Protein AF-F7NP20-F1 (afdb_monomer_lite)

Sequence (220 aa):
MPLKLKIVICLICLVIGEKIGGMHPGVCAAPASEEVLWISLDVSPEERKKIDGIIFDAYKQVKIGQKNIKAAHLENPNEYLKLLSYLQQMGETRQNINRDIRQLLSPQQRRILETQLEQIDQSKQQFAGILMMLDLSREQQAKIVAALLKNQKKVWTIISRRSLSWEKRRKQLGRIDKIKEISLHLSRQQQEKFSYMLGMVYLQKSNEGLFLGLTRPGVS

Organism: NCBI:txid1009370

Secondary structure (DSSP, 8-state):
--THHHHHHHHHHHHH---STT--TTTTTSSS-HHHHHTT----HHHHHHHHHHHHHHHHHHHHHHHS--GGGTTSHHHHHHHHHHHHHHHHHHHHHHHHHHHHS-HHHHHHHHHHHHHHHHHHHHHHHHHHHS---HHHHHHHHHHHHHHHHHHHHHHT-TTS-HHHHHHHHTT--HHHHHHTTS-HHHHHHHHHHHHHHHHHHHHTT---S---S---

Radius of gyration: 17.63 Å; chains: 1; bounding box: 48×43×46 Å

pLDDT: mean 75.75, std 20.05, range [29.17, 97.12]

Structure (mmCIF, N/CA/C/O backbone):
data_AF-F7NP20-F1
#
_entry.id   AF-F7NP20-F1
#
loop_
_atom_site.group_PDB
_atom_site.id
_atom_site.type_symbol
_atom_site.label_atom_id
_atom_site.label_alt_id
_atom_site.label_comp_id
_atom_site.label_asym_id
_atom_site.label_entity_id
_atom_site.label_seq_id
_atom_site.pdbx_PDB_ins_code
_atom_site.Cartn_x
_atom_site.Cartn_y
_atom_site.Cartn_z
_atom_site.occupancy
_atom_site.B_iso_or_equiv
_atom_site.auth_seq_id
_atom_site.auth_comp_id
_atom_site.auth_asym_id
_atom_site.auth_atom_id
_atom_site.pdbx_PDB_model_num
ATOM 1 N N . MET A 1 1 ? 28.848 4.520 -20.748 1.00 43.28 1 MET A N 1
ATOM 2 C CA . MET A 1 1 ? 27.484 4.126 -20.307 1.00 43.28 1 MET A CA 1
ATOM 3 C C . MET A 1 1 ? 26.630 5.376 -20.140 1.00 43.28 1 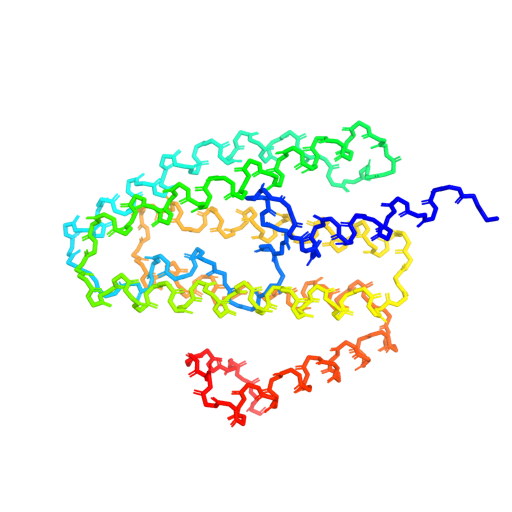MET A C 1
ATOM 5 O O . MET A 1 1 ? 27.032 6.236 -19.364 1.00 43.28 1 MET A O 1
ATOM 9 N N . PRO A 1 2 ? 25.507 5.544 -20.860 1.00 38.44 2 PRO A N 1
ATOM 10 C CA . PRO A 1 2 ? 24.808 6.822 -20.870 1.00 38.44 2 PRO A CA 1
ATOM 11 C C . PRO A 1 2 ? 23.951 7.000 -19.607 1.00 38.44 2 PRO A C 1
ATOM 13 O O . PRO A 1 2 ? 23.278 6.072 -19.156 1.00 38.44 2 PRO A O 1
ATOM 16 N N . LEU A 1 3 ? 23.957 8.229 -19.084 1.00 34.41 3 LEU A N 1
ATOM 17 C CA . LEU A 1 3 ? 23.267 8.768 -17.897 1.00 34.41 3 LEU A CA 1
ATOM 18 C C . LEU A 1 3 ? 21.839 8.230 -17.640 1.00 34.41 3 LEU A C 1
ATOM 20 O O . LEU A 1 3 ? 21.405 8.134 -16.495 1.00 34.41 3 LEU A O 1
ATOM 24 N N . LYS A 1 4 ? 21.125 7.815 -18.694 1.00 39.66 4 LYS A N 1
ATOM 25 C CA . LYS A 1 4 ? 19.766 7.248 -18.649 1.00 39.66 4 LYS A CA 1
ATOM 26 C C . LYS A 1 4 ? 19.658 5.920 -17.878 1.00 39.66 4 LYS A C 1
ATOM 28 O O . LYS A 1 4 ? 18.576 5.594 -17.407 1.00 39.66 4 LYS A O 1
ATOM 33 N N . LEU A 1 5 ? 20.746 5.150 -17.737 1.00 39.34 5 LEU A N 1
ATOM 34 C CA . LEU A 1 5 ? 20.748 3.900 -16.953 1.00 39.34 5 LEU A CA 1
ATOM 35 C C . LEU A 1 5 ? 20.698 4.162 -15.436 1.00 39.34 5 LEU A C 1
ATOM 37 O O . LEU A 1 5 ? 20.088 3.395 -14.699 1.00 39.34 5 LEU A O 1
ATOM 41 N N . LYS A 1 6 ? 21.283 5.277 -14.977 1.00 41.44 6 LYS A N 1
ATOM 42 C CA . LYS A 1 6 ? 21.327 5.631 -13.552 1.00 41.44 6 LYS A CA 1
ATOM 43 C C . LYS A 1 6 ? 19.978 6.131 -13.033 1.00 41.44 6 LYS A C 1
ATOM 45 O O . LYS A 1 6 ? 19.662 5.879 -11.882 1.00 41.44 6 LYS A O 1
ATOM 50 N N . ILE A 1 7 ? 19.159 6.766 -13.874 1.00 46.81 7 ILE A N 1
ATOM 51 C CA . ILE A 1 7 ? 17.884 7.381 -13.462 1.00 46.81 7 ILE A CA 1
ATOM 52 C C . ILE A 1 7 ? 16.833 6.331 -13.074 1.00 46.81 7 ILE A C 1
ATOM 54 O O . ILE A 1 7 ? 16.084 6.558 -12.132 1.00 46.81 7 ILE A O 1
ATOM 58 N N . VAL A 1 8 ? 16.795 5.166 -13.734 1.00 48.53 8 VAL A N 1
ATOM 59 C CA . VAL A 1 8 ? 15.772 4.145 -13.427 1.00 48.53 8 VAL A CA 1
ATOM 60 C C . VAL A 1 8 ? 16.170 3.222 -12.266 1.00 48.53 8 VAL A C 1
ATOM 62 O O . VAL A 1 8 ? 15.332 2.807 -11.470 1.00 48.53 8 VAL A O 1
ATOM 65 N N . ILE A 1 9 ? 17.471 2.999 -12.080 1.00 47.75 9 ILE A N 1
ATOM 66 C CA . ILE A 1 9 ? 17.999 2.430 -10.832 1.00 47.75 9 ILE A CA 1
ATOM 67 C C . ILE A 1 9 ? 17.734 3.409 -9.677 1.00 47.75 9 ILE A C 1
ATOM 69 O O . ILE A 1 9 ? 17.265 2.989 -8.629 1.00 47.75 9 ILE A O 1
ATOM 73 N N . CYS A 1 10 ? 17.888 4.720 -9.905 1.00 47.00 10 CYS A N 1
ATOM 74 C CA . CYS A 1 10 ? 17.511 5.767 -8.954 1.00 47.00 10 CYS A CA 1
ATOM 75 C C . CYS A 1 10 ? 15.990 5.834 -8.709 1.00 47.00 10 CYS A C 1
ATOM 77 O O . CYS A 1 10 ? 15.590 6.139 -7.599 1.00 47.00 10 CYS A O 1
ATOM 79 N N . LEU A 1 11 ? 15.138 5.476 -9.683 1.00 51.62 11 LEU A N 1
ATOM 80 C CA . LEU A 1 11 ? 13.682 5.313 -9.515 1.00 51.62 11 LEU A CA 1
ATOM 81 C C . LEU A 1 11 ? 13.348 4.209 -8.521 1.00 51.62 11 LEU A C 1
ATOM 83 O O . LEU A 1 11 ? 12.451 4.382 -7.711 1.00 51.62 11 LEU A O 1
ATOM 87 N N . ILE A 1 12 ? 14.056 3.084 -8.566 1.00 50.50 12 ILE A N 1
ATOM 88 C CA . ILE A 1 12 ? 13.891 2.043 -7.557 1.00 50.50 12 ILE A CA 1
ATOM 89 C C . ILE A 1 12 ? 14.523 2.548 -6.252 1.00 50.50 12 ILE A C 1
ATOM 91 O O . ILE A 1 12 ? 13.814 2.649 -5.269 1.00 50.50 12 ILE A O 1
ATOM 95 N N . CYS A 1 13 ? 15.764 3.039 -6.225 1.00 44.88 13 CYS A N 1
ATOM 96 C CA . CYS A 1 13 ? 16.369 3.574 -4.996 1.00 44.88 13 CYS A CA 1
ATOM 97 C C . CYS A 1 13 ? 15.550 4.690 -4.309 1.00 44.88 13 CYS A C 1
ATOM 99 O O . CYS A 1 13 ? 15.464 4.687 -3.096 1.00 44.88 13 CYS A O 1
ATOM 101 N N . LEU A 1 14 ? 14.885 5.595 -5.031 1.00 43.59 14 LEU A N 1
ATOM 102 C CA . LEU A 1 14 ? 14.067 6.678 -4.462 1.00 43.59 14 LEU A CA 1
ATOM 103 C C . LEU A 1 14 ? 12.622 6.274 -4.180 1.00 43.59 14 LEU A C 1
ATOM 105 O O . LEU A 1 14 ? 11.959 6.976 -3.432 1.00 43.59 14 LEU A O 1
ATOM 109 N N . VAL A 1 15 ? 12.115 5.187 -4.778 1.00 49.50 15 VAL A N 1
ATOM 110 C CA . VAL A 1 15 ? 10.783 4.612 -4.493 1.00 49.50 15 VAL A CA 1
ATOM 111 C C . VAL A 1 15 ? 10.864 3.501 -3.446 1.00 49.50 15 VAL A C 1
ATOM 113 O O . VAL A 1 15 ? 9.822 3.042 -2.986 1.00 49.50 15 VAL A O 1
ATOM 116 N N . ILE A 1 16 ? 12.068 3.116 -3.008 1.00 48.31 16 ILE A N 1
ATOM 117 C CA . ILE A 1 16 ? 12.292 1.916 -2.198 1.00 48.31 16 ILE A CA 1
ATOM 118 C C . ILE A 1 16 ? 13.401 2.081 -1.116 1.00 48.31 16 ILE A C 1
ATOM 120 O O . ILE A 1 16 ? 13.406 1.334 -0.141 1.00 48.31 16 ILE A O 1
ATOM 124 N N . GLY A 1 17 ? 14.323 3.043 -1.237 1.00 35.34 17 GLY A N 1
ATOM 125 C CA . GLY A 1 17 ? 15.538 3.167 -0.416 1.00 35.34 17 GLY A CA 1
ATOM 126 C C . GLY A 1 17 ? 15.706 4.523 0.286 1.00 35.34 17 GLY A C 1
ATOM 127 O O . GLY A 1 17 ? 16.159 5.493 -0.303 1.00 35.34 17 GLY A O 1
ATOM 128 N N . GLU A 1 18 ? 15.374 4.512 1.575 1.00 40.19 18 GLU A N 1
ATOM 129 C CA . GLU A 1 18 ? 15.947 5.280 2.691 1.00 40.19 18 GLU A CA 1
ATOM 130 C C . GLU A 1 18 ? 16.016 6.823 2.725 1.00 40.19 18 GLU A C 1
ATOM 132 O O . GLU A 1 18 ? 16.631 7.513 1.919 1.00 40.19 18 GLU A O 1
ATOM 137 N N . LYS A 1 19 ? 15.499 7.308 3.865 1.00 38.97 19 LYS A N 1
ATOM 138 C CA . LYS A 1 19 ? 16.105 8.296 4.769 1.00 38.97 19 LYS A CA 1
ATOM 139 C C . LYS A 1 19 ? 16.724 9.534 4.124 1.00 38.97 19 LYS A C 1
ATOM 141 O O . LYS A 1 19 ? 17.935 9.664 4.074 1.00 38.97 19 LYS A O 1
ATOM 146 N N . ILE A 1 20 ? 15.869 10.510 3.836 1.00 30.78 20 ILE A N 1
ATOM 147 C CA . ILE A 1 20 ? 15.983 11.902 4.301 1.00 30.78 20 ILE A CA 1
ATOM 148 C C . ILE A 1 20 ? 14.557 12.474 4.263 1.00 30.78 20 ILE A C 1
ATOM 150 O O . ILE A 1 20 ? 13.890 12.431 3.236 1.00 30.78 20 ILE A O 1
ATOM 154 N N . GLY A 1 21 ? 14.066 12.969 5.401 1.00 29.36 21 GLY A N 1
ATOM 155 C CA . GLY A 1 21 ? 12.894 13.850 5.465 1.00 29.36 21 GLY A CA 1
ATOM 156 C C . GLY A 1 21 ? 11.559 13.280 4.967 1.00 29.36 21 GLY A C 1
ATOM 157 O O . GLY A 1 21 ? 11.017 13.764 3.983 1.00 29.36 21 GLY A O 1
ATOM 158 N N . GLY A 1 22 ? 10.984 12.301 5.672 1.00 29.38 22 GLY A N 1
ATOM 159 C CA . GLY A 1 22 ? 9.532 12.052 5.646 1.00 29.38 22 GLY A CA 1
ATOM 160 C C . GLY A 1 22 ? 8.908 11.526 4.342 1.00 29.38 22 GLY A C 1
ATOM 161 O O . GLY A 1 22 ? 7.724 11.196 4.341 1.00 29.38 22 GLY A O 1
ATOM 162 N N . MET A 1 23 ? 9.665 11.364 3.259 1.00 31.47 23 MET A N 1
ATOM 163 C CA . MET A 1 23 ? 9.182 10.711 2.043 1.00 31.47 23 MET A CA 1
ATOM 164 C C . MET A 1 23 ? 9.370 9.206 2.198 1.00 31.47 23 MET A C 1
ATOM 166 O O . MET A 1 23 ? 10.492 8.735 2.082 1.00 31.47 23 MET A O 1
ATOM 170 N N . HIS A 1 24 ? 8.308 8.451 2.508 1.00 33.78 24 HIS A N 1
ATOM 171 C CA . HIS A 1 24 ? 8.381 6.986 2.618 1.00 33.78 24 HIS A CA 1
ATOM 172 C C . HIS A 1 24 ? 8.250 6.325 1.247 1.00 33.78 24 HIS A C 1
ATOM 174 O O . HIS A 1 24 ? 7.138 6.247 0.703 1.00 33.78 24 HIS A O 1
ATOM 180 N N . PRO A 1 25 ? 9.339 5.767 0.705 1.00 32.16 25 PRO A N 1
ATOM 181 C CA . PRO A 1 25 ? 9.319 5.131 -0.580 1.00 32.16 25 PRO A CA 1
ATOM 182 C C . PRO A 1 25 ? 9.312 3.622 -0.335 1.00 32.16 25 PRO A C 1
ATOM 184 O O . PRO A 1 25 ? 10.284 3.016 0.098 1.00 32.16 25 PRO A O 1
ATOM 187 N N . GLY A 1 26 ? 8.148 3.018 -0.552 1.00 34.78 26 GLY A N 1
ATOM 188 C CA . GLY A 1 26 ? 7.984 1.570 -0.423 1.00 34.78 26 GLY A CA 1
ATOM 189 C C . GLY A 1 26 ? 6.533 1.104 -0.342 1.00 34.78 26 GLY A C 1
ATOM 190 O O . GLY A 1 26 ? 6.246 -0.083 -0.207 1.00 34.78 26 GLY A O 1
ATOM 191 N N . VAL A 1 27 ? 5.568 2.022 -0.431 1.00 40.06 27 VAL A N 1
ATOM 192 C CA . VAL A 1 27 ? 4.206 1.736 0.034 1.00 40.06 27 VAL A CA 1
ATOM 193 C C . VAL A 1 27 ? 3.384 0.797 -0.855 1.00 40.06 27 VAL A C 1
ATOM 195 O O . VAL A 1 27 ? 2.319 0.323 -0.463 1.00 40.06 27 VAL A O 1
ATOM 198 N N . CYS A 1 28 ? 3.873 0.448 -2.038 1.00 36.41 28 CYS A N 1
ATOM 199 C CA . CYS A 1 28 ? 3.061 -0.295 -2.996 1.00 36.41 28 CYS A CA 1
ATOM 200 C C . CYS A 1 28 ? 3.339 -1.801 -3.025 1.00 36.41 28 CYS A C 1
ATOM 202 O O . CYS A 1 28 ? 2.552 -2.520 -3.636 1.00 36.41 28 CYS A O 1
ATOM 204 N N . ALA A 1 29 ? 4.402 -2.282 -2.373 1.00 32.22 29 ALA A N 1
ATOM 205 C CA . ALA A 1 29 ? 4.967 -3.588 -2.710 1.00 32.22 29 ALA A CA 1
ATOM 206 C C . ALA A 1 29 ? 5.126 -4.570 -1.529 1.00 32.22 29 ALA A C 1
ATOM 208 O O . ALA A 1 29 ? 5.185 -5.777 -1.746 1.00 32.22 29 ALA A O 1
ATOM 209 N N . ALA A 1 30 ? 5.069 -4.089 -0.282 1.00 46.12 30 ALA A N 1
ATOM 210 C CA . ALA A 1 30 ? 5.015 -4.965 0.887 1.00 46.12 30 ALA A CA 1
ATOM 211 C C . ALA A 1 30 ? 3.669 -5.734 0.977 1.00 46.12 30 ALA A C 1
ATOM 213 O O . ALA A 1 30 ? 2.608 -5.163 0.662 1.00 46.12 30 ALA A O 1
ATOM 214 N N . PRO A 1 31 ? 3.690 -7.012 1.418 1.00 46.91 31 PRO A N 1
ATOM 215 C CA . PRO A 1 31 ? 2.493 -7.849 1.564 1.00 46.91 31 PRO A CA 1
ATOM 216 C C . PRO A 1 31 ? 1.488 -7.266 2.571 1.00 46.91 31 PRO A C 1
ATOM 218 O O . PRO A 1 31 ? 0.284 -7.354 2.347 1.00 46.91 31 PRO A O 1
ATOM 221 N N . ALA A 1 32 ? 1.966 -6.568 3.606 1.00 60.12 32 ALA A N 1
ATOM 222 C CA . ALA A 1 32 ? 1.150 -5.724 4.478 1.00 60.12 32 ALA A CA 1
ATOM 223 C C . ALA A 1 32 ? 1.311 -4.243 4.091 1.00 60.12 32 ALA A C 1
ATOM 225 O O . ALA A 1 32 ? 2.423 -3.781 3.837 1.00 60.12 32 ALA A O 1
ATOM 226 N N . SER A 1 33 ? 0.211 -3.488 4.028 1.00 75.50 33 SER A N 1
ATOM 227 C CA . SER A 1 33 ? 0.252 -2.030 3.853 1.00 75.50 33 SER A CA 1
ATOM 228 C C . SER A 1 33 ? -0.412 -1.317 5.019 1.00 75.50 33 SER A C 1
ATOM 230 O O . SER A 1 33 ? -1.265 -1.890 5.694 1.00 75.50 33 SER A O 1
ATOM 232 N N . GLU A 1 34 ? -0.019 -0.067 5.255 1.00 87.00 34 GLU A N 1
ATOM 233 C CA . GLU A 1 34 ? -0.551 0.759 6.349 1.00 87.00 34 GLU A CA 1
ATOM 234 C C . GLU A 1 34 ? -2.076 0.863 6.273 1.00 87.00 34 GLU A C 1
ATOM 236 O O . GLU A 1 34 ? -2.768 0.772 7.282 1.00 87.00 34 GLU A O 1
ATOM 241 N N . GLU A 1 35 ? -2.609 0.934 5.052 1.00 87.12 35 GLU A N 1
ATOM 242 C CA . GLU A 1 35 ? -4.041 0.990 4.793 1.00 87.12 35 GLU A CA 1
ATOM 243 C C . GLU A 1 35 ? -4.804 -0.232 5.341 1.00 87.12 35 GLU A C 1
ATOM 245 O O . GLU A 1 35 ? -5.971 -0.109 5.711 1.00 87.12 35 GLU A O 1
ATOM 250 N N . VAL A 1 36 ? -4.161 -1.407 5.414 1.00 85.50 36 VAL A N 1
ATOM 251 C CA . VAL A 1 36 ? -4.734 -2.613 6.036 1.00 85.50 36 VAL A CA 1
ATOM 252 C C . VAL A 1 36 ? -4.746 -2.480 7.558 1.00 85.50 36 VAL A C 1
ATOM 254 O O . VAL A 1 36 ? -5.721 -2.902 8.182 1.00 85.50 36 VAL A O 1
ATOM 257 N N . LEU A 1 37 ? -3.706 -1.885 8.156 1.00 88.38 37 LEU A N 1
ATOM 258 C CA . LEU A 1 37 ? -3.626 -1.696 9.608 1.00 88.38 37 LEU A CA 1
ATOM 259 C C . LEU A 1 37 ? -4.747 -0.793 10.104 1.00 88.38 37 LEU A C 1
ATOM 261 O O . LEU A 1 37 ? -5.436 -1.161 11.049 1.00 88.38 37 LEU A O 1
ATOM 265 N N . TRP A 1 38 ? -4.992 0.334 9.430 1.00 92.25 38 TRP A N 1
ATOM 266 C CA . TRP A 1 38 ? -6.015 1.300 9.847 1.00 92.25 38 TRP A CA 1
ATOM 267 C C . TRP A 1 38 ? -7.398 0.666 10.009 1.00 92.25 38 TRP A C 1
ATOM 269 O O . TRP A 1 38 ? -8.099 0.958 10.971 1.00 92.25 38 TRP A O 1
ATOM 279 N N . ILE A 1 39 ? -7.768 -0.237 9.096 1.00 89.50 39 ILE A N 1
ATOM 280 C CA . ILE A 1 39 ? -9.062 -0.938 9.115 1.00 89.50 39 ILE A CA 1
ATOM 281 C C . ILE A 1 39 ? -9.023 -2.280 9.869 1.00 89.50 39 ILE A C 1
ATOM 283 O O . ILE A 1 39 ? -9.978 -3.059 9.801 1.00 89.50 39 ILE A O 1
ATOM 287 N N . SER A 1 40 ? -7.907 -2.582 10.531 1.00 88.12 40 SER A N 1
ATOM 288 C CA . SER A 1 40 ? -7.718 -3.763 11.384 1.00 88.12 40 SER A CA 1
ATOM 289 C C . SER A 1 40 ? -7.577 -3.403 12.862 1.00 88.12 40 SER A C 1
ATOM 291 O O . SER A 1 40 ? -7.477 -4.308 13.685 1.00 88.12 40 SER A O 1
ATOM 293 N N . LEU A 1 41 ? -7.590 -2.109 13.194 1.00 89.38 41 LEU A N 1
ATOM 294 C CA . LEU A 1 41 ? -7.566 -1.623 14.567 1.00 89.38 41 LEU A CA 1
ATOM 295 C C . LEU A 1 41 ? -8.799 -2.110 15.334 1.00 89.38 41 LEU A C 1
ATOM 297 O O . LEU A 1 41 ? -9.933 -2.005 14.859 1.00 89.38 41 LEU A O 1
ATOM 301 N N . ASP A 1 42 ? -8.575 -2.615 16.540 1.00 90.38 42 ASP A N 1
ATOM 302 C CA . ASP A 1 42 ? -9.659 -2.974 17.442 1.00 90.38 42 ASP A CA 1
ATOM 303 C C . ASP A 1 42 ? -10.109 -1.738 18.222 1.00 90.38 42 ASP A C 1
ATOM 305 O O . ASP A 1 42 ? -9.512 -1.383 19.232 1.00 90.38 42 ASP A O 1
ATOM 309 N N . VAL A 1 43 ? -11.096 -1.024 17.679 1.00 92.94 43 VAL A N 1
ATOM 310 C CA . VAL A 1 43 ? -11.606 0.260 18.195 1.00 92.94 43 VAL A CA 1
ATOM 311 C C . VAL A 1 43 ? -13.132 0.275 18.238 1.00 92.94 43 VAL A C 1
ATOM 313 O O . VAL A 1 43 ? -13.786 -0.506 17.531 1.00 92.94 43 VAL A O 1
ATOM 316 N N . SER A 1 44 ? -13.698 1.179 19.040 1.00 94.50 44 SER A N 1
ATOM 317 C CA . SER A 1 44 ? -15.147 1.357 19.202 1.00 94.50 44 SER A CA 1
ATOM 318 C C . SER A 1 44 ? -15.836 1.792 17.896 1.00 94.50 44 SER A C 1
ATOM 320 O O . SER A 1 44 ? -15.195 2.383 17.020 1.00 94.50 44 SER A O 1
ATOM 322 N N . PRO A 1 45 ? -17.148 1.543 17.719 1.00 94.00 45 PRO A N 1
ATOM 323 C CA . PRO A 1 45 ? -17.889 1.983 16.531 1.00 94.00 45 PRO A CA 1
ATOM 324 C C . PRO A 1 45 ? -17.773 3.489 16.233 1.00 94.00 45 PRO A C 1
ATOM 326 O O . PRO A 1 45 ? -17.729 3.899 15.069 1.00 94.00 45 PRO A O 1
ATOM 329 N N . GLU A 1 46 ? -17.699 4.315 17.270 1.00 95.00 46 GLU A N 1
ATOM 330 C CA . GLU A 1 46 ? -17.574 5.769 17.213 1.00 95.00 46 GLU A CA 1
ATOM 331 C C . GLU A 1 46 ? -16.199 6.177 16.675 1.00 95.00 46 GLU A C 1
ATOM 333 O O . GLU A 1 46 ? -16.105 7.002 15.761 1.00 95.00 46 GLU A O 1
ATOM 338 N N . GLU A 1 47 ? -15.131 5.560 17.181 1.00 95.12 47 GLU A N 1
ATOM 339 C CA . GLU A 1 47 ? -13.768 5.744 16.672 1.00 95.12 47 GLU A CA 1
ATOM 340 C C . GLU A 1 47 ? -13.653 5.255 15.227 1.00 95.12 47 GLU A C 1
ATOM 342 O O . GLU A 1 47 ? -13.097 5.965 14.389 1.00 95.12 47 GLU A O 1
ATOM 347 N N . ARG A 1 48 ? -14.263 4.109 14.883 1.00 95.06 48 ARG A N 1
ATOM 348 C CA . ARG A 1 48 ? -14.299 3.607 13.494 1.00 95.06 48 ARG A CA 1
ATOM 349 C C . ARG A 1 48 ? -14.909 4.627 12.541 1.00 95.06 48 ARG A C 1
ATOM 351 O O . ARG A 1 48 ? -14.365 4.843 11.461 1.00 95.06 48 ARG A O 1
ATOM 358 N N . LYS A 1 49 ? -16.012 5.285 12.926 1.00 95.69 49 LYS A N 1
ATOM 359 C CA . LYS A 1 49 ? -16.640 6.341 12.109 1.00 95.69 49 LYS A CA 1
ATOM 360 C C . LYS A 1 49 ? -15.704 7.533 11.894 1.00 95.69 49 LYS A C 1
ATOM 362 O O . LYS A 1 49 ? -15.663 8.061 10.783 1.00 95.69 49 LYS A O 1
ATOM 367 N N . LYS A 1 50 ? -14.956 7.944 12.925 1.00 97.00 50 LYS A N 1
ATOM 368 C CA . LYS A 1 50 ? -13.963 9.029 12.824 1.00 97.00 50 LYS A CA 1
ATOM 369 C C . LYS A 1 50 ? -12.802 8.640 11.905 1.00 97.00 50 LYS A C 1
ATOM 371 O O . LYS A 1 50 ? -12.466 9.405 11.006 1.00 97.00 50 LYS A O 1
ATOM 376 N N . ILE A 1 51 ? -12.262 7.431 12.065 1.00 96.88 51 ILE A N 1
ATOM 377 C CA . ILE A 1 51 ? -11.199 6.881 11.208 1.00 96.88 51 ILE A CA 1
ATOM 378 C C . ILE A 1 51 ? -11.667 6.794 9.747 1.00 96.88 51 ILE A C 1
ATOM 380 O O . ILE A 1 51 ? -10.952 7.221 8.843 1.00 96.88 51 ILE A O 1
ATOM 384 N N . ASP A 1 52 ? -12.892 6.321 9.499 1.00 97.00 52 ASP A N 1
ATOM 385 C CA . ASP A 1 52 ? -13.488 6.298 8.158 1.00 97.00 52 ASP A CA 1
ATOM 386 C C . ASP A 1 52 ? -13.598 7.703 7.542 1.00 97.00 52 ASP A C 1
ATOM 388 O O . ASP A 1 52 ? -13.414 7.854 6.333 1.00 97.00 52 ASP A O 1
ATOM 392 N N . GLY A 1 53 ? -13.892 8.723 8.355 1.00 96.94 53 GLY A N 1
ATOM 393 C CA . GLY A 1 53 ? -13.887 10.128 7.940 1.00 96.94 53 GLY A CA 1
ATOM 394 C C . GLY A 1 53 ? -12.499 10.592 7.500 1.00 96.94 53 GLY A C 1
ATOM 395 O O . GLY A 1 53 ? -12.345 11.044 6.367 1.00 96.94 53 GLY A O 1
ATOM 396 N N . ILE A 1 54 ? -11.488 10.372 8.348 1.00 97.12 54 ILE A N 1
ATOM 397 C CA . ILE A 1 54 ? -10.078 10.698 8.070 1.00 97.12 54 ILE A CA 1
ATOM 398 C C . ILE A 1 54 ? -9.623 10.061 6.746 1.00 97.12 54 ILE A C 1
ATOM 400 O O . ILE A 1 54 ? -9.107 10.745 5.859 1.00 97.12 54 ILE A O 1
ATOM 404 N N . ILE A 1 55 ? -9.866 8.756 6.570 1.00 96.12 55 ILE A N 1
ATOM 405 C CA . ILE A 1 55 ? -9.487 8.021 5.353 1.00 96.12 55 ILE A CA 1
ATOM 406 C C . ILE A 1 55 ? -10.219 8.571 4.124 1.00 96.12 55 ILE A C 1
ATOM 408 O O . ILE A 1 55 ? -9.623 8.704 3.052 1.00 96.12 55 ILE A O 1
ATOM 412 N N . PHE A 1 56 ? -11.515 8.869 4.246 1.00 96.12 56 PHE A N 1
ATOM 413 C CA . PHE A 1 56 ? -12.319 9.363 3.131 1.00 96.12 56 PHE A CA 1
ATOM 414 C C . PHE A 1 56 ? -11.877 10.754 2.667 1.00 96.12 56 PHE A C 1
ATOM 416 O O . PHE A 1 56 ? -11.774 10.989 1.461 1.00 96.12 56 PHE A O 1
ATOM 423 N N . ASP A 1 57 ? -11.583 11.659 3.598 1.00 95.62 57 ASP A N 1
ATOM 424 C CA . ASP A 1 57 ? -11.128 13.007 3.264 1.00 95.62 57 ASP A CA 1
ATOM 425 C C . ASP A 1 57 ? -9.728 12.993 2.651 1.00 95.62 57 ASP A C 1
ATOM 427 O O . ASP A 1 57 ? -9.513 13.609 1.603 1.00 95.62 57 ASP A O 1
ATOM 431 N N . ALA A 1 58 ? -8.816 12.185 3.195 1.00 94.56 58 ALA A N 1
ATOM 432 C CA . ALA A 1 58 ? -7.516 11.958 2.577 1.00 94.56 58 ALA A CA 1
ATOM 433 C C . ALA A 1 58 ? -7.646 11.353 1.168 1.00 94.56 58 ALA A C 1
ATOM 435 O O . ALA A 1 58 ? -6.985 11.798 0.227 1.00 94.56 58 ALA A O 1
ATOM 436 N N . TYR A 1 59 ? -8.559 10.394 0.970 1.00 94.50 59 TYR A N 1
ATOM 437 C CA . TYR A 1 59 ? -8.789 9.788 -0.341 1.00 94.50 59 TYR A CA 1
ATOM 438 C C . TYR A 1 59 ? -9.208 10.809 -1.407 1.00 94.50 59 TYR A C 1
ATOM 440 O O . TYR A 1 59 ? -8.819 10.657 -2.567 1.00 94.50 59 TYR A O 1
ATOM 448 N N . LYS A 1 60 ? -9.954 11.866 -1.054 1.00 92.25 60 LYS A N 1
ATOM 449 C CA . LYS A 1 60 ? -10.303 12.931 -2.014 1.00 92.25 60 LYS A CA 1
ATOM 450 C C . LYS A 1 60 ? -9.047 13.573 -2.607 1.00 92.25 60 LYS A C 1
ATOM 452 O O . LYS A 1 60 ? -8.982 13.746 -3.823 1.00 92.25 60 LYS A O 1
ATOM 457 N N . GLN A 1 61 ? -8.044 13.854 -1.774 1.00 89.12 61 GLN A N 1
ATOM 458 C CA . GLN A 1 61 ? -6.766 14.430 -2.204 1.00 89.12 61 GLN A CA 1
ATOM 459 C C . GLN A 1 61 ? -5.954 13.424 -3.029 1.00 89.12 61 GLN A C 1
ATOM 461 O O . GLN A 1 61 ? -5.523 13.725 -4.144 1.00 89.12 61 GLN A O 1
ATOM 466 N N . VAL A 1 62 ? -5.847 12.184 -2.541 1.00 88.00 62 VAL A N 1
ATOM 467 C CA . VAL A 1 62 ? -5.157 11.086 -3.240 1.00 88.00 62 VAL A CA 1
ATOM 468 C C . VAL A 1 62 ? -5.735 10.858 -4.637 1.00 88.00 62 VAL A C 1
ATOM 470 O O . VAL A 1 62 ? -4.994 10.686 -5.605 1.00 88.00 62 VAL A O 1
ATOM 473 N N . LYS A 1 63 ? -7.064 10.882 -4.770 1.00 90.25 63 LYS A N 1
ATOM 474 C CA . LYS A 1 63 ? -7.771 10.667 -6.038 1.00 90.25 63 LYS A CA 1
ATOM 475 C C . LYS A 1 63 ? -7.449 11.744 -7.074 1.00 90.25 63 LYS A C 1
ATOM 477 O O . LYS A 1 63 ? -7.422 11.429 -8.263 1.00 90.25 63 LYS A O 1
ATOM 482 N N . ILE A 1 64 ? -7.220 12.989 -6.651 1.00 87.62 64 ILE A N 1
ATOM 483 C CA . ILE A 1 64 ? -6.795 14.076 -7.544 1.00 87.62 64 ILE A CA 1
ATOM 484 C C . ILE A 1 64 ? -5.384 13.784 -8.059 1.00 87.62 64 ILE A C 1
ATOM 486 O O . ILE A 1 64 ? -5.189 13.733 -9.272 1.00 87.62 64 ILE A O 1
ATOM 490 N N . GLY A 1 65 ? -4.441 13.477 -7.161 1.00 82.88 65 GLY A N 1
ATOM 491 C CA . GLY A 1 65 ? -3.072 13.108 -7.537 1.00 82.88 65 GLY A CA 1
ATOM 492 C C . GLY A 1 65 ? -3.022 11.920 -8.506 1.00 82.88 65 GLY A C 1
ATOM 493 O O . GLY A 1 65 ? -2.351 11.976 -9.532 1.00 82.88 65 GLY A O 1
ATOM 494 N N . GLN A 1 66 ? -3.836 10.886 -8.267 1.00 82.94 66 GLN A N 1
ATOM 495 C CA . GLN A 1 66 ? -3.909 9.692 -9.121 1.00 82.94 66 GLN A CA 1
ATOM 496 C C . GLN A 1 66 ? -4.351 9.959 -10.562 1.00 82.94 66 GLN A C 1
ATOM 498 O O . GLN A 1 66 ? -4.008 9.179 -11.449 1.00 82.94 66 GLN A O 1
ATOM 503 N N . LYS A 1 67 ? -5.142 11.007 -10.819 1.00 82.31 67 LYS A N 1
ATOM 504 C CA . LYS A 1 67 ? -5.556 11.360 -12.188 1.00 82.31 67 LYS A CA 1
ATOM 505 C C . LYS A 1 67 ? -4.408 11.952 -13.004 1.00 82.31 67 LYS A C 1
ATOM 507 O O . LYS A 1 67 ? -4.435 11.865 -14.228 1.00 82.31 67 LYS A O 1
ATOM 512 N N . ASN A 1 68 ? -3.415 12.525 -12.329 1.00 76.75 68 ASN A N 1
ATOM 513 C CA . ASN A 1 68 ? -2.339 13.285 -12.954 1.00 76.75 68 ASN A CA 1
ATOM 514 C C . ASN A 1 68 ? -1.109 12.430 -13.291 1.00 76.75 68 ASN A C 1
ATOM 516 O O . ASN A 1 68 ? -0.193 12.929 -13.939 1.00 76.75 68 ASN A O 1
ATOM 520 N N . ILE A 1 69 ? -1.088 11.155 -12.884 1.00 77.44 69 ILE A N 1
ATOM 521 C CA . ILE A 1 69 ? 0.040 10.246 -13.108 1.00 77.44 69 ILE A CA 1
ATOM 522 C C . ILE A 1 69 ? -0.207 9.351 -14.318 1.00 77.44 69 ILE A C 1
ATOM 524 O O . ILE A 1 69 ? -1.125 8.526 -14.325 1.00 77.44 69 ILE A O 1
ATOM 528 N N . LYS A 1 70 ? 0.668 9.460 -15.324 1.00 71.69 70 LYS A N 1
ATOM 529 C CA . LYS A 1 70 ? 0.692 8.574 -16.493 1.00 71.69 70 LYS A CA 1
ATOM 530 C C . LYS A 1 70 ? 1.892 7.630 -16.411 1.00 71.69 70 LYS A C 1
ATOM 532 O O . LYS A 1 70 ? 2.984 7.935 -16.877 1.00 71.69 70 LYS A O 1
ATOM 537 N N . ALA A 1 71 ? 1.670 6.437 -15.861 1.00 62.59 71 ALA A N 1
ATOM 538 C CA . ALA A 1 71 ? 2.721 5.430 -15.668 1.00 62.59 71 ALA A CA 1
ATOM 539 C C . ALA A 1 71 ? 3.353 4.898 -16.976 1.00 62.59 71 ALA A C 1
ATOM 541 O O . ALA A 1 71 ? 4.416 4.292 -16.936 1.00 62.59 71 ALA A O 1
ATOM 542 N N . ALA A 1 72 ? 2.718 5.122 -18.132 1.00 61.62 72 ALA A N 1
ATOM 543 C CA . ALA A 1 72 ? 3.185 4.631 -19.430 1.00 61.62 72 ALA A CA 1
ATOM 544 C C . ALA A 1 72 ? 4.406 5.387 -19.998 1.00 61.62 72 ALA A C 1
ATOM 546 O O . ALA A 1 72 ? 5.012 4.912 -20.952 1.00 61.62 72 ALA A O 1
ATOM 547 N N . HIS A 1 73 ? 4.780 6.545 -19.435 1.00 66.94 73 HIS A N 1
ATOM 548 C CA . HIS A 1 73 ? 5.826 7.413 -19.997 1.00 66.94 73 HIS A CA 1
ATOM 549 C C . HIS A 1 73 ? 6.881 7.834 -18.968 1.00 66.94 73 HIS A C 1
ATOM 551 O O . HIS A 1 73 ? 7.321 8.979 -18.967 1.00 66.94 73 HIS A O 1
ATOM 557 N N . LEU A 1 74 ? 7.323 6.916 -18.102 1.00 66.25 74 LEU A N 1
ATOM 558 C CA . LEU A 1 74 ? 8.374 7.202 -17.108 1.00 66.25 74 LEU A CA 1
ATOM 559 C C . LEU A 1 74 ? 9.743 7.538 -17.724 1.00 66.25 74 LEU A C 1
ATOM 561 O O . LEU A 1 74 ? 10.637 7.996 -17.021 1.00 66.25 74 LEU A O 1
ATOM 565 N N . GLU A 1 75 ? 9.904 7.349 -19.033 1.00 67.38 75 GLU A N 1
ATOM 566 C CA . GLU A 1 75 ? 11.066 7.827 -19.787 1.00 67.38 75 GLU A CA 1
ATOM 567 C C . GLU A 1 75 ? 11.077 9.355 -19.965 1.00 67.38 75 GLU A C 1
ATOM 569 O O . GLU A 1 75 ? 12.129 9.934 -20.236 1.00 67.38 75 GLU A O 1
ATOM 574 N N . ASN A 1 76 ? 9.924 10.017 -19.802 1.00 74.56 76 ASN A N 1
ATOM 575 C CA . ASN A 1 76 ? 9.804 11.470 -19.822 1.00 74.56 76 ASN A CA 1
ATOM 576 C C . ASN A 1 76 ? 10.154 12.045 -18.432 1.00 74.56 76 ASN A C 1
ATOM 578 O O . ASN A 1 76 ? 9.428 11.773 -17.469 1.00 74.56 76 ASN A O 1
ATOM 582 N N . PRO A 1 77 ? 11.193 12.896 -18.312 1.00 73.44 77 PRO A N 1
ATOM 583 C CA . PRO A 1 77 ? 11.585 13.505 -17.039 1.00 73.44 77 PRO A CA 1
ATOM 584 C C . PRO A 1 77 ? 10.455 14.263 -16.327 1.00 73.44 77 PRO A C 1
ATOM 586 O O . PRO A 1 77 ? 10.395 14.268 -15.101 1.00 73.44 77 PRO A O 1
ATOM 589 N N . ASN A 1 78 ? 9.521 14.863 -17.069 1.00 79.81 78 ASN A N 1
ATOM 590 C CA . ASN A 1 78 ? 8.393 15.584 -16.476 1.00 79.81 78 ASN A CA 1
ATOM 591 C C . ASN A 1 78 ? 7.372 14.635 -15.840 1.00 79.81 78 ASN A C 1
ATOM 593 O O . ASN A 1 78 ? 6.855 14.914 -14.762 1.00 79.81 78 ASN A O 1
ATOM 597 N N . GLU A 1 79 ? 7.083 13.501 -16.482 1.00 79.12 79 GLU A N 1
ATOM 598 C CA . GLU A 1 79 ? 6.200 12.479 -15.903 1.00 79.12 79 GLU A CA 1
ATOM 599 C C . GLU A 1 79 ? 6.864 11.795 -14.703 1.00 79.12 79 GLU A C 1
ATOM 601 O O . GLU A 1 79 ? 6.191 11.458 -13.729 1.00 79.12 79 GLU A O 1
ATOM 606 N N . TYR A 1 80 ? 8.194 11.686 -14.722 1.00 73.06 80 TYR A N 1
ATOM 607 C CA . TYR A 1 80 ? 8.978 11.246 -13.576 1.00 73.06 80 TYR A CA 1
ATOM 608 C C . TYR A 1 80 ? 8.861 12.197 -12.376 1.00 73.06 80 TYR A C 1
ATOM 610 O O . TYR A 1 80 ? 8.519 11.755 -11.280 1.00 73.06 80 TYR A O 1
ATOM 618 N N . LEU A 1 81 ? 9.079 13.501 -12.571 1.00 78.31 81 LEU A N 1
ATOM 619 C CA . LEU A 1 81 ? 8.952 14.489 -11.493 1.00 78.31 81 LEU A CA 1
ATOM 620 C C . LEU A 1 81 ? 7.535 14.523 -10.909 1.00 78.31 81 LEU A C 1
ATOM 622 O O . LEU A 1 81 ? 7.370 14.600 -9.691 1.00 78.31 81 LEU A O 1
ATOM 626 N N . LYS A 1 82 ? 6.506 14.390 -11.755 1.00 82.88 82 LYS A N 1
ATOM 627 C CA . LYS A 1 82 ? 5.117 14.252 -11.294 1.00 82.88 82 LYS A CA 1
ATOM 628 C C . LYS A 1 82 ? 4.926 13.005 -10.440 1.00 82.88 82 LYS A C 1
ATOM 630 O O . LYS A 1 82 ? 4.278 13.088 -9.400 1.00 82.88 82 LYS A O 1
ATOM 635 N N . LEU A 1 83 ? 5.484 11.863 -10.852 1.00 79.56 83 LEU A N 1
ATOM 636 C CA . LEU A 1 83 ? 5.419 10.633 -10.067 1.00 79.56 83 LEU A CA 1
ATOM 637 C C . LEU A 1 83 ? 6.103 10.804 -8.707 1.00 79.56 83 LEU A C 1
ATOM 639 O O . LEU A 1 83 ? 5.510 10.431 -7.701 1.00 79.56 83 LEU A O 1
ATOM 643 N N . LEU A 1 84 ? 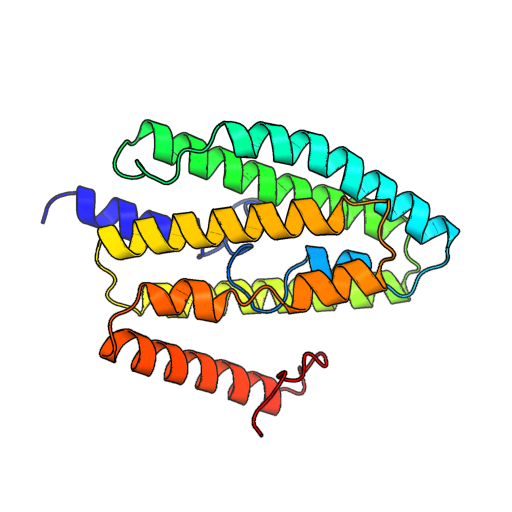7.304 11.384 -8.660 1.00 77.12 84 LEU A N 1
ATOM 644 C CA . LEU A 1 84 ? 8.008 11.639 -7.401 1.00 77.12 84 LEU A CA 1
ATOM 645 C C . LEU A 1 84 ? 7.195 12.539 -6.469 1.00 77.12 84 LEU A C 1
ATOM 647 O O . LEU A 1 84 ? 6.963 12.173 -5.320 1.00 77.12 84 LEU A O 1
ATOM 651 N N . SER A 1 85 ? 6.705 13.669 -6.983 1.00 82.06 85 SER A N 1
ATOM 652 C CA . SER A 1 85 ? 5.867 14.597 -6.219 1.00 82.06 85 SER A CA 1
ATOM 653 C C . SER A 1 85 ? 4.601 13.911 -5.696 1.00 82.06 85 SER A C 1
ATOM 655 O O . SER A 1 85 ? 4.246 14.061 -4.528 1.00 82.06 85 SER A O 1
ATOM 657 N N . TYR A 1 86 ? 3.960 13.078 -6.520 1.00 83.31 86 TYR A N 1
ATOM 658 C CA . TYR A 1 86 ? 2.817 12.282 -6.089 1.00 83.31 86 TYR A CA 1
ATOM 659 C C . TYR A 1 86 ? 3.184 11.288 -4.984 1.00 83.31 86 TYR A C 1
ATOM 661 O O . TYR A 1 86 ? 2.468 11.190 -3.992 1.00 83.31 86 TYR A O 1
ATOM 669 N N . LEU A 1 87 ? 4.289 10.554 -5.114 1.00 81.06 87 LEU A N 1
ATOM 670 C CA . LEU A 1 87 ? 4.714 9.583 -4.104 1.00 81.06 87 LEU A CA 1
ATOM 671 C C . LEU A 1 87 ? 5.095 10.253 -2.778 1.00 81.06 87 LEU A C 1
ATOM 673 O O . LEU A 1 87 ? 4.728 9.731 -1.724 1.00 81.06 87 LEU A O 1
ATOM 677 N N . GLN A 1 88 ? 5.739 11.419 -2.829 1.00 80.81 88 GLN A N 1
ATOM 678 C CA . GLN A 1 88 ? 5.991 12.261 -1.661 1.00 80.81 88 GLN A CA 1
ATOM 679 C C . GLN A 1 88 ? 4.677 12.650 -0.977 1.00 80.81 88 GLN A C 1
ATOM 681 O O . GLN A 1 88 ? 4.484 12.349 0.201 1.00 80.81 88 GLN A O 1
ATOM 686 N N . GLN A 1 89 ? 3.742 13.238 -1.728 1.00 84.69 89 GLN A N 1
ATOM 687 C CA . GLN A 1 89 ? 2.439 13.644 -1.202 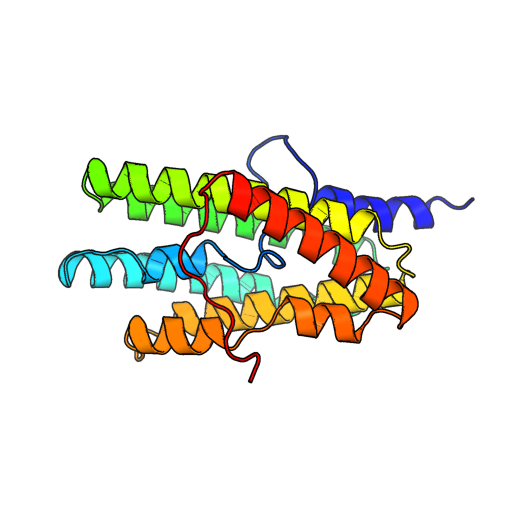1.00 84.69 89 GLN A CA 1
ATOM 688 C C . GLN A 1 89 ? 1.682 12.451 -0.597 1.00 84.69 89 GLN A C 1
ATOM 690 O O . GLN A 1 89 ? 1.016 12.569 0.431 1.00 84.69 89 GLN A O 1
ATOM 695 N N . MET A 1 90 ? 1.795 11.272 -1.211 1.00 84.50 90 MET A N 1
ATOM 696 C CA . MET A 1 90 ? 1.228 10.033 -0.684 1.00 84.50 90 MET A CA 1
ATOM 697 C C . MET A 1 90 ? 1.879 9.602 0.637 1.00 84.50 90 MET A C 1
ATOM 699 O O . MET A 1 90 ? 1.189 9.044 1.490 1.00 84.50 90 MET A O 1
ATOM 703 N N . GLY A 1 91 ? 3.185 9.813 0.811 1.00 84.00 91 GLY A N 1
ATOM 704 C CA . GLY A 1 91 ? 3.891 9.588 2.074 1.00 84.00 91 GLY A CA 1
ATOM 705 C C . GLY A 1 91 ? 3.387 10.520 3.176 1.00 84.00 91 GLY A C 1
ATOM 706 O O . GLY A 1 91 ? 2.944 10.048 4.223 1.00 84.00 91 GLY A O 1
ATOM 707 N N . GLU A 1 92 ? 3.340 11.821 2.894 1.00 86.06 92 GLU A N 1
ATOM 708 C CA . GLU A 1 92 ? 2.830 12.848 3.813 1.00 86.06 92 GLU A CA 1
ATOM 709 C C . GLU A 1 92 ? 1.365 12.590 4.197 1.00 86.06 92 GLU A C 1
ATOM 711 O O . GLU A 1 92 ? 0.993 12.648 5.369 1.00 86.06 92 GLU A O 1
ATOM 716 N N . THR A 1 93 ? 0.528 12.212 3.226 1.00 89.69 93 THR A N 1
ATOM 717 C CA . THR A 1 93 ? -0.879 11.856 3.466 1.00 89.69 93 THR A CA 1
ATOM 718 C C . THR A 1 93 ? -0.999 10.705 4.464 1.00 89.69 93 THR A C 1
ATOM 720 O O . THR A 1 93 ? -1.814 10.768 5.383 1.00 89.69 93 THR A O 1
ATOM 723 N N . ARG A 1 94 ? -0.177 9.657 4.328 1.00 90.31 94 ARG A N 1
ATOM 724 C CA . ARG A 1 94 ? -0.182 8.526 5.270 1.00 90.31 94 ARG A CA 1
ATOM 725 C C . ARG A 1 94 ? 0.302 8.926 6.651 1.00 90.31 94 ARG A C 1
ATOM 727 O O . ARG A 1 94 ? -0.316 8.533 7.633 1.00 90.31 94 ARG A O 1
ATOM 734 N N . GLN A 1 95 ? 1.355 9.734 6.738 1.00 90.69 95 GLN A N 1
ATOM 735 C CA . GLN A 1 95 ? 1.844 10.248 8.017 1.00 90.69 95 GLN A CA 1
ATOM 736 C C . GLN A 1 95 ? 0.778 11.074 8.741 1.00 90.69 95 GLN A C 1
ATOM 738 O O . GLN A 1 95 ? 0.579 10.883 9.942 1.00 90.69 95 GLN A O 1
ATOM 743 N N . ASN A 1 96 ? 0.051 11.924 8.011 1.00 92.75 96 ASN A N 1
ATOM 744 C CA . ASN A 1 96 ? -1.066 12.693 8.551 1.00 92.75 96 ASN A CA 1
ATOM 745 C C . ASN A 1 96 ? -2.179 11.769 9.062 1.00 92.75 96 ASN A C 1
ATOM 747 O O . ASN A 1 96 ? -2.570 11.889 10.217 1.00 92.75 96 ASN A O 1
ATOM 751 N N . ILE A 1 97 ? -2.604 10.775 8.274 1.00 94.3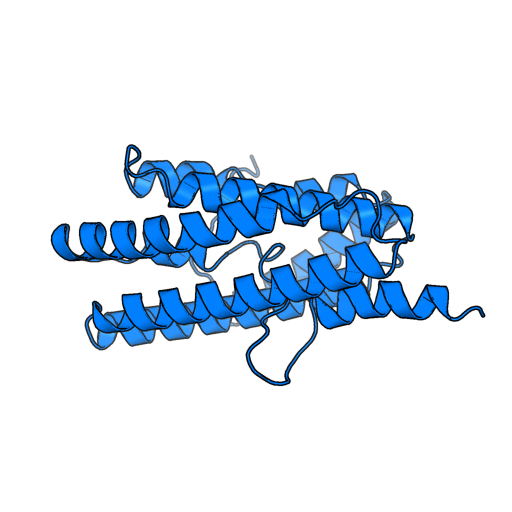8 97 ILE A N 1
ATOM 752 C CA . ILE A 1 97 ? -3.591 9.780 8.726 1.00 94.38 97 ILE A CA 1
ATOM 753 C C . ILE A 1 97 ? -3.101 9.045 9.975 1.00 94.38 97 ILE A C 1
ATOM 755 O O . ILE A 1 97 ? -3.839 8.937 10.946 1.00 94.38 97 ILE A O 1
ATOM 759 N N . ASN A 1 98 ? -1.855 8.566 9.989 1.00 94.31 98 ASN A N 1
ATOM 760 C CA . ASN A 1 98 ? -1.285 7.862 11.138 1.00 94.31 98 ASN A CA 1
ATOM 761 C C . ASN A 1 98 ? -1.258 8.752 12.387 1.00 94.31 98 ASN A C 1
ATOM 763 O O . ASN A 1 98 ? -1.519 8.278 13.491 1.00 94.31 98 ASN A O 1
ATOM 767 N N . ARG A 1 99 ? -0.930 10.041 12.248 1.00 95.38 99 ARG A N 1
ATOM 768 C CA . ARG A 1 99 ? -0.995 11.015 13.347 1.00 95.38 99 ARG A CA 1
ATOM 769 C C . ARG A 1 99 ? -2.431 11.177 13.851 1.00 95.38 99 ARG A C 1
ATOM 771 O O . ARG A 1 99 ? -2.657 11.045 15.050 1.00 95.38 99 ARG A O 1
ATOM 778 N N . ASP A 1 100 ? -3.377 11.410 12.952 1.00 96.75 100 ASP A N 1
ATOM 779 C CA . ASP A 1 100 ? -4.761 11.726 13.306 1.00 96.75 100 ASP A CA 1
ATOM 780 C C . ASP A 1 100 ? -5.481 10.496 13.891 1.00 96.75 100 ASP A C 1
ATOM 782 O O . ASP A 1 100 ? -6.188 10.602 14.890 1.00 96.75 100 ASP A O 1
ATOM 786 N N . ILE A 1 101 ? -5.224 9.294 13.358 1.00 96.56 101 ILE A N 1
ATOM 787 C CA . ILE A 1 101 ? -5.699 8.030 13.938 1.00 96.56 101 ILE A CA 1
ATOM 788 C C . ILE A 1 101 ? -5.112 7.832 15.334 1.00 96.56 101 ILE A C 1
ATOM 790 O O . ILE A 1 101 ? -5.861 7.519 16.255 1.00 96.56 101 ILE A O 1
ATOM 794 N N . ARG A 1 102 ? -3.803 8.043 15.537 1.00 95.69 102 ARG A N 1
ATOM 795 C CA . ARG A 1 102 ? -3.182 7.877 16.864 1.00 95.69 102 ARG A CA 1
ATOM 796 C C . ARG A 1 102 ? -3.847 8.743 17.925 1.00 95.69 102 ARG A C 1
ATOM 798 O O . ARG A 1 102 ? -4.016 8.267 19.039 1.00 95.69 102 ARG A O 1
ATOM 805 N N . GLN A 1 103 ? -4.284 9.957 17.597 1.00 95.50 103 GLN A N 1
ATOM 806 C CA . GLN A 1 103 ? -4.998 10.821 18.545 1.00 95.50 103 GLN A CA 1
ATOM 807 C C . GLN A 1 103 ? -6.312 10.207 19.054 1.00 95.50 103 GLN A C 1
ATOM 809 O O . GLN A 1 103 ? -6.720 10.505 20.174 1.00 95.50 103 GLN A O 1
ATOM 814 N N . LEU A 1 104 ? -6.935 9.321 18.272 1.00 95.31 104 LEU A N 1
ATOM 815 C CA . LEU A 1 104 ? -8.170 8.621 18.631 1.00 95.31 104 LEU A CA 1
ATOM 816 C C . LEU A 1 104 ? -7.936 7.354 19.459 1.00 95.31 104 LEU A C 1
ATOM 818 O O . LEU A 1 104 ? -8.873 6.857 20.060 1.00 95.31 104 LEU A O 1
ATOM 822 N N . LEU A 1 105 ? -6.716 6.818 19.476 1.00 94.94 105 LEU A N 1
ATOM 823 C CA . LEU A 1 105 ? -6.410 5.535 20.106 1.00 94.94 105 LEU A CA 1
ATOM 824 C C . LEU A 1 105 ? -6.029 5.688 21.581 1.00 94.94 105 LEU A C 1
ATOM 826 O O . LEU A 1 105 ? -5.437 6.698 21.976 1.00 94.94 105 LEU A O 1
ATOM 830 N N . SER A 1 106 ? -6.269 4.643 22.376 1.00 94.81 106 SER A N 1
ATOM 831 C CA . SER A 1 106 ? -5.710 4.503 23.724 1.00 94.81 106 SER A CA 1
ATOM 832 C C . SER A 1 106 ? -4.179 4.352 23.684 1.00 94.81 106 SER A C 1
ATOM 834 O O . SER A 1 106 ? -3.625 3.944 22.657 1.00 94.81 106 SER A O 1
ATOM 836 N N . PRO A 1 107 ? -3.454 4.615 24.789 1.00 94.56 107 PRO A N 1
ATOM 837 C CA . PRO A 1 107 ? -1.998 4.460 24.823 1.00 94.56 107 PRO A CA 1
ATOM 838 C C . PRO A 1 107 ? -1.512 3.067 24.394 1.00 94.56 107 PRO A C 1
ATOM 840 O O . PRO A 1 107 ? -0.507 2.953 23.694 1.00 94.56 107 PRO A O 1
ATOM 843 N N . GLN A 1 108 ? -2.243 2.010 24.761 1.00 92.81 108 GLN A N 1
ATOM 844 C CA . GLN A 1 108 ? -1.906 0.639 24.380 1.00 92.81 108 GLN A CA 1
ATOM 845 C C . GLN A 1 108 ? -2.108 0.401 22.877 1.00 92.81 108 GLN A C 1
ATOM 847 O O . GLN A 1 108 ? -1.211 -0.114 22.213 1.00 92.81 108 GLN A O 1
ATOM 852 N N . GLN A 1 109 ? -3.245 0.828 22.318 1.00 90.94 109 GLN A N 1
ATOM 853 C CA . GLN A 1 109 ? -3.521 0.715 20.880 1.00 90.94 109 GLN A CA 1
ATOM 854 C C . GLN A 1 109 ? -2.523 1.526 20.037 1.00 90.94 109 GLN A C 1
ATOM 856 O O . GLN A 1 109 ? -2.108 1.059 18.978 1.00 90.94 109 GLN A O 1
ATOM 861 N N . ARG A 1 110 ? -2.098 2.711 20.507 1.00 93.44 110 ARG A N 1
ATOM 862 C CA . ARG A 1 110 ? -1.063 3.525 19.839 1.00 93.44 110 ARG A CA 1
ATOM 863 C C . ARG A 1 110 ? 0.253 2.768 19.718 1.00 93.44 110 ARG A C 1
ATOM 865 O O . ARG A 1 110 ? 0.774 2.671 18.615 1.00 93.44 110 ARG A O 1
ATOM 872 N N . ARG A 1 111 ? 0.744 2.186 20.819 1.00 90.44 111 ARG A N 1
ATOM 873 C CA . ARG A 1 111 ? 1.995 1.406 20.824 1.00 90.44 111 ARG A CA 1
ATOM 874 C C . ARG A 1 111 ? 1.934 0.215 19.871 1.00 90.44 111 ARG A C 1
ATOM 876 O O . ARG A 1 111 ? 2.894 -0.041 19.148 1.00 90.44 111 ARG A O 1
ATOM 883 N N . ILE A 1 112 ? 0.800 -0.491 19.851 1.00 87.56 112 ILE A N 1
ATOM 884 C CA . ILE A 1 112 ? 0.578 -1.608 18.923 1.00 87.56 112 ILE A CA 1
ATOM 885 C C . ILE A 1 112 ? 0.647 -1.108 17.478 1.00 87.56 112 ILE A C 1
ATOM 887 O O . ILE A 1 112 ? 1.397 -1.665 16.681 1.00 87.56 112 ILE A O 1
ATOM 891 N N . LEU A 1 113 ? -0.083 -0.038 17.149 1.00 88.56 113 LEU A N 1
ATOM 892 C CA . LEU A 1 113 ? -0.070 0.539 15.806 1.00 88.56 113 LEU A CA 1
ATOM 893 C C . LEU A 1 113 ? 1.339 0.995 15.396 1.00 88.56 113 LEU A C 1
ATOM 895 O O . LEU A 1 113 ? 1.753 0.724 14.276 1.00 88.56 113 LEU A O 1
ATOM 899 N N . GLU A 1 114 ? 2.085 1.654 16.281 1.00 90.25 114 GLU A N 1
ATOM 900 C CA . GLU A 1 114 ? 3.449 2.128 16.002 1.00 90.25 114 GLU A CA 1
ATOM 901 C C . GLU A 1 114 ? 4.407 0.976 15.711 1.00 90.25 114 GLU A C 1
ATOM 903 O O . GLU A 1 114 ? 5.067 0.981 14.674 1.00 90.25 114 GLU A O 1
ATOM 908 N N . THR A 1 115 ? 4.375 -0.068 16.539 1.00 87.69 115 THR A N 1
ATOM 909 C CA . THR A 1 115 ? 5.166 -1.287 16.317 1.00 87.69 115 THR A CA 1
ATOM 910 C C . THR A 1 115 ? 4.831 -1.922 14.961 1.00 87.69 115 THR A C 1
ATOM 912 O O . THR A 1 115 ? 5.715 -2.322 14.205 1.00 87.69 115 THR A O 1
ATOM 915 N N . GLN A 1 116 ? 3.544 -1.991 14.606 1.00 84.31 116 GLN A N 1
ATOM 916 C CA . GLN A 1 116 ? 3.109 -2.544 13.321 1.00 84.31 116 GLN A CA 1
ATOM 917 C C . GLN A 1 116 ? 3.519 -1.660 12.132 1.00 84.31 116 GLN A C 1
ATOM 919 O O . GLN A 1 116 ? 3.871 -2.180 11.072 1.00 84.31 116 GLN A O 1
ATOM 924 N N . LEU A 1 117 ? 3.496 -0.332 12.283 1.00 85.75 117 LEU A N 1
ATOM 925 C CA . LEU A 1 117 ? 3.956 0.606 11.256 1.00 85.75 117 LEU A CA 1
ATOM 926 C C . LEU A 1 117 ? 5.465 0.470 11.009 1.00 85.75 117 LEU A C 1
ATOM 928 O O . LEU A 1 117 ? 5.882 0.452 9.850 1.00 85.75 117 LEU A O 1
ATOM 932 N N . GLU A 1 118 ? 6.264 0.307 12.064 1.00 85.75 118 GLU A N 1
ATOM 933 C CA . GLU A 1 118 ? 7.708 0.055 11.965 1.00 85.75 118 GLU A CA 1
ATOM 934 C C . GLU A 1 118 ? 8.009 -1.257 11.231 1.00 85.75 118 GLU A C 1
ATOM 936 O O . GLU A 1 118 ? 8.807 -1.280 10.292 1.00 85.75 118 GLU A O 1
ATOM 941 N N . GLN A 1 119 ? 7.310 -2.340 11.580 1.00 80.50 119 GLN A N 1
ATOM 942 C CA . GLN A 1 119 ? 7.439 -3.631 10.892 1.00 80.50 119 GLN A CA 1
ATOM 943 C C . GLN A 1 119 ? 7.074 -3.536 9.406 1.00 80.50 119 GLN A C 1
ATOM 945 O O . GLN A 1 119 ? 7.711 -4.165 8.551 1.00 80.50 119 GLN A O 1
ATOM 950 N N . ILE A 1 120 ? 6.041 -2.753 9.079 1.00 79.75 120 ILE A N 1
ATOM 951 C CA . ILE A 1 120 ? 5.673 -2.479 7.693 1.00 79.75 120 ILE A CA 1
ATOM 952 C C . ILE A 1 120 ? 6.791 -1.714 6.986 1.00 79.75 120 ILE A C 1
ATOM 954 O O . ILE A 1 120 ? 7.138 -2.093 5.870 1.00 79.75 120 ILE A O 1
ATOM 958 N N . ASP A 1 121 ? 7.367 -0.678 7.596 1.00 80.44 121 ASP A N 1
ATOM 959 C CA . ASP A 1 121 ? 8.453 0.095 6.984 1.00 80.44 121 ASP A CA 1
ATOM 960 C C . ASP A 1 121 ? 9.683 -0.777 6.697 1.00 80.44 121 ASP A C 1
ATOM 962 O O . ASP A 1 121 ? 10.159 -0.817 5.562 1.00 80.44 121 ASP A O 1
ATOM 966 N N . GLN A 1 122 ? 10.099 -1.605 7.657 1.00 78.62 122 GLN A N 1
ATOM 967 C CA . GLN A 1 122 ? 11.165 -2.593 7.454 1.00 78.62 122 GLN A CA 1
ATOM 968 C C . GLN A 1 122 ? 10.831 -3.570 6.318 1.00 78.62 122 GLN A C 1
ATOM 970 O O . GLN A 1 122 ? 11.659 -3.846 5.450 1.00 78.62 122 GLN A O 1
ATOM 975 N N . SER A 1 123 ? 9.593 -4.077 6.268 1.00 75.50 123 SER A N 1
ATOM 976 C CA . SER A 1 123 ? 9.166 -4.973 5.190 1.00 75.50 123 SER A CA 1
ATOM 977 C C . SER A 1 123 ? 9.190 -4.297 3.823 1.00 75.50 123 SER A C 1
ATOM 979 O O . SER A 1 123 ? 9.472 -4.964 2.825 1.00 75.50 123 SER A O 1
ATOM 981 N N . LYS A 1 124 ? 8.870 -3.001 3.758 1.00 75.94 124 LYS A N 1
ATOM 982 C CA . LYS A 1 124 ? 8.952 -2.224 2.523 1.00 75.94 124 LYS A CA 1
ATOM 983 C C . LYS A 1 124 ? 10.399 -2.097 2.067 1.00 75.94 124 LYS A C 1
ATOM 985 O O . LYS A 1 124 ? 10.631 -2.370 0.898 1.00 75.94 124 LYS A O 1
ATOM 990 N N . GLN A 1 125 ? 11.331 -1.770 2.970 1.00 74.69 125 GLN A N 1
ATOM 991 C CA . GLN A 1 125 ? 12.777 -1.643 2.707 1.00 74.69 125 GLN A CA 1
ATOM 992 C C . GLN A 1 125 ? 13.434 -2.973 2.287 1.00 74.69 125 GLN A C 1
ATOM 994 O O . GLN A 1 125 ? 14.293 -3.010 1.406 1.00 74.69 125 GLN A O 1
ATOM 999 N N . GLN A 1 126 ? 12.992 -4.097 2.852 1.00 76.00 126 GLN A N 1
ATOM 1000 C CA . GLN A 1 126 ? 13.446 -5.423 2.423 1.00 76.00 126 GLN A CA 1
ATOM 1001 C C . GLN A 1 126 ? 12.959 -5.743 1.008 1.00 76.00 126 GLN A C 1
ATOM 1003 O O . GLN A 1 126 ? 13.745 -6.110 0.138 1.00 76.00 126 GLN A O 1
ATOM 1008 N N . PHE A 1 127 ? 11.660 -5.570 0.757 1.00 74.75 127 PHE A N 1
ATOM 1009 C CA . PHE A 1 127 ? 11.066 -5.829 -0.554 1.00 74.75 127 PHE A CA 1
ATOM 1010 C C . PHE A 1 127 ? 11.679 -4.944 -1.648 1.00 74.75 127 PHE A C 1
ATOM 1012 O O . PHE A 1 127 ? 11.988 -5.388 -2.753 1.00 74.75 127 PHE A O 1
ATOM 1019 N N . ALA A 1 128 ? 11.889 -3.685 -1.296 1.00 74.56 128 ALA A N 1
ATOM 1020 C CA . ALA A 1 128 ? 12.717 -2.725 -1.988 1.00 74.56 128 ALA A CA 1
ATOM 1021 C C . ALA A 1 128 ? 14.076 -3.292 -2.421 1.00 74.56 128 ALA A C 1
ATOM 1023 O O . ALA A 1 128 ? 14.377 -3.353 -3.615 1.00 74.56 128 ALA A O 1
ATOM 1024 N N . GLY A 1 129 ? 14.869 -3.742 -1.447 1.00 74.31 129 GLY A N 1
ATOM 1025 C CA . GLY A 1 129 ? 16.168 -4.364 -1.678 1.00 74.31 129 GLY A CA 1
ATOM 1026 C C . GLY A 1 129 ? 16.089 -5.538 -2.649 1.00 74.31 129 GLY A C 1
ATOM 1027 O O . GLY A 1 129 ? 16.884 -5.624 -3.581 1.00 74.31 129 GLY A O 1
ATOM 1028 N N . ILE A 1 130 ? 15.079 -6.397 -2.493 1.00 78.88 130 ILE A N 1
ATOM 1029 C CA . ILE A 1 130 ? 14.847 -7.532 -3.392 1.00 78.88 130 ILE A CA 1
ATOM 1030 C C . ILE A 1 130 ? 14.656 -7.061 -4.838 1.00 78.88 130 ILE A C 1
ATOM 1032 O O . ILE A 1 130 ? 15.305 -7.597 -5.735 1.00 78.88 130 ILE A O 1
ATOM 1036 N N . LEU A 1 131 ? 13.804 -6.060 -5.083 1.00 76.81 131 LEU A N 1
ATOM 1037 C CA . LEU A 1 131 ? 13.588 -5.543 -6.437 1.00 76.81 131 LEU A CA 1
ATOM 1038 C C . LEU A 1 131 ? 14.846 -4.905 -7.037 1.00 76.81 131 LEU A C 1
ATOM 1040 O O . LEU A 1 131 ? 15.055 -5.036 -8.239 1.00 76.81 131 LEU A O 1
ATOM 1044 N N . MET A 1 132 ? 15.691 -4.262 -6.225 1.00 72.94 132 MET A N 1
ATOM 1045 C CA . MET A 1 132 ? 16.982 -3.723 -6.679 1.00 72.94 132 MET A CA 1
ATOM 1046 C C . MET A 1 132 ? 17.978 -4.822 -7.065 1.00 72.94 132 MET A C 1
ATOM 1048 O O . MET A 1 132 ? 18.805 -4.620 -7.948 1.00 72.94 132 MET A O 1
ATOM 1052 N N . MET A 1 133 ? 17.899 -5.989 -6.422 1.00 80.44 133 MET A N 1
ATOM 1053 C CA . MET A 1 133 ? 18.751 -7.144 -6.724 1.00 80.44 133 MET A CA 1
ATOM 1054 C C . MET A 1 133 ? 18.292 -7.936 -7.957 1.00 80.44 133 MET A C 1
ATOM 1056 O O . MET A 1 133 ? 19.008 -8.837 -8.419 1.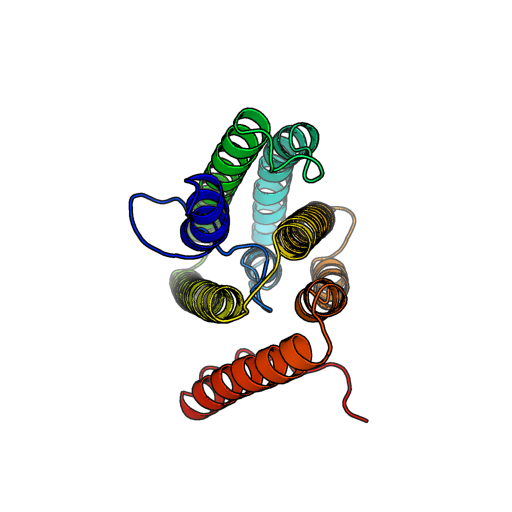00 80.44 133 MET A O 1
ATOM 1060 N N . LEU A 1 134 ? 17.101 -7.645 -8.486 1.00 78.56 134 LEU A N 1
ATOM 1061 C CA . LEU A 1 134 ? 16.659 -8.165 -9.772 1.00 78.56 134 LEU A CA 1
ATOM 1062 C C . LEU A 1 134 ? 17.252 -7.299 -10.887 1.00 78.56 134 LEU A C 1
ATOM 1064 O O . LEU A 1 134 ? 17.090 -6.082 -10.896 1.00 78.56 134 LEU A O 1
ATOM 1068 N N . ASP A 1 135 ? 17.913 -7.934 -11.854 1.00 82.81 135 ASP A N 1
ATOM 1069 C CA . ASP A 1 135 ? 18.413 -7.247 -13.047 1.00 82.81 135 ASP A CA 1
ATOM 1070 C C . ASP A 1 135 ? 17.248 -6.976 -14.011 1.00 82.81 135 ASP A C 1
ATOM 1072 O O . ASP A 1 135 ? 16.973 -7.759 -14.920 1.00 82.81 135 ASP A O 1
ATOM 1076 N N . LEU A 1 136 ? 16.463 -5.938 -13.716 1.00 82.19 136 LEU A N 1
ATOM 1077 C CA . LEU A 1 136 ? 15.248 -5.586 -14.449 1.00 82.19 136 LEU A CA 1
ATOM 1078 C C . LEU A 1 136 ? 15.569 -4.690 -15.649 1.00 82.19 136 LEU A C 1
ATOM 1080 O O . LEU A 1 136 ? 16.182 -3.632 -15.503 1.00 82.19 136 LEU A O 1
ATOM 1084 N N . SER A 1 137 ? 15.049 -5.043 -16.825 1.00 83.25 137 SER A N 1
ATOM 1085 C CA . SER A 1 137 ? 15.070 -4.138 -17.979 1.00 83.25 137 SER A CA 1
ATOM 1086 C C . SER A 1 137 ? 14.172 -2.913 -17.751 1.00 83.25 137 SER A C 1
ATOM 1088 O O . SER A 1 137 ? 13.230 -2.945 -16.955 1.00 83.25 137 SER A O 1
ATOM 1090 N N . ARG A 1 138 ? 14.408 -1.826 -18.498 1.00 75.62 138 ARG A N 1
ATOM 1091 C CA . ARG A 1 138 ? 13.609 -0.587 -18.385 1.00 75.62 138 ARG A CA 1
ATOM 1092 C C . ARG A 1 138 ? 12.117 -0.811 -18.607 1.00 75.62 138 ARG A C 1
ATOM 1094 O O . ARG A 1 138 ? 11.290 -0.246 -17.895 1.00 75.62 138 ARG A O 1
ATOM 1101 N N . GLU A 1 139 ? 11.776 -1.661 -19.569 1.00 81.81 139 GLU A N 1
ATOM 1102 C CA . GLU A 1 139 ? 10.388 -2.001 -19.862 1.00 81.81 139 GLU A CA 1
ATOM 1103 C C . GLU A 1 139 ? 9.734 -2.730 -18.678 1.00 81.81 139 GLU A C 1
ATOM 1105 O O . GLU A 1 139 ? 8.608 -2.410 -18.291 1.00 81.81 139 GLU A O 1
ATOM 1110 N N . GLN A 1 140 ? 10.452 -3.667 -18.049 1.00 84.69 140 GLN A N 1
ATOM 1111 C CA . GLN A 1 140 ? 9.970 -4.365 -16.854 1.00 84.69 140 GLN A CA 1
ATOM 1112 C C . GLN A 1 140 ? 9.787 -3.402 -15.682 1.00 84.69 140 GLN A C 1
ATOM 1114 O O . GLN A 1 140 ? 8.761 -3.455 -15.009 1.00 84.69 140 GLN A O 1
ATOM 1119 N N . GLN A 1 141 ? 10.733 -2.485 -15.469 1.00 78.12 141 GLN A N 1
ATOM 1120 C CA . GLN A 1 141 ? 10.648 -1.465 -14.422 1.00 78.12 141 GLN A CA 1
ATOM 1121 C C . GLN A 1 141 ? 9.398 -0.592 -14.600 1.00 78.12 141 GLN A C 1
ATOM 1123 O O . GLN A 1 141 ? 8.629 -0.421 -13.654 1.00 78.12 141 GLN A O 1
ATOM 1128 N N . ALA A 1 142 ? 9.130 -0.111 -15.819 1.00 78.06 142 ALA A N 1
ATOM 1129 C CA . ALA A 1 142 ? 7.934 0.677 -16.113 1.00 78.06 142 ALA A CA 1
ATOM 1130 C C . ALA A 1 142 ? 6.635 -0.112 -15.867 1.00 78.06 142 ALA A C 1
ATOM 1132 O O . ALA A 1 142 ? 5.711 0.397 -15.226 1.00 78.06 142 ALA A O 1
ATOM 1133 N N . LYS A 1 143 ? 6.576 -1.376 -16.311 1.00 83.88 143 LYS A N 1
ATOM 1134 C CA . LYS A 1 143 ? 5.426 -2.266 -16.073 1.00 83.88 143 LYS A CA 1
ATOM 1135 C C . LYS A 1 143 ? 5.194 -2.518 -14.583 1.00 83.88 143 LYS A C 1
ATOM 1137 O O . LYS A 1 143 ? 4.062 -2.406 -14.116 1.00 83.88 143 LYS A O 1
ATOM 1142 N N . ILE A 1 144 ? 6.258 -2.776 -13.823 1.00 81.81 144 ILE A N 1
ATOM 1143 C CA . ILE A 1 144 ? 6.197 -2.979 -12.371 1.00 81.81 144 ILE A CA 1
ATOM 1144 C C . ILE A 1 144 ? 5.689 -1.714 -11.672 1.00 81.81 144 ILE A C 1
ATOM 1146 O O . ILE A 1 144 ? 4.752 -1.797 -10.881 1.00 81.81 144 ILE A O 1
ATOM 1150 N N . VAL A 1 145 ? 6.221 -0.530 -11.994 1.00 80.06 145 VAL A N 1
ATOM 1151 C CA . VAL A 1 145 ? 5.741 0.737 -11.410 1.00 80.06 145 VAL A CA 1
ATOM 1152 C C . VAL A 1 145 ? 4.264 0.975 -11.743 1.00 80.06 145 VAL A C 1
ATOM 1154 O O . VAL A 1 145 ? 3.482 1.335 -10.860 1.00 80.06 145 VAL A O 1
ATOM 1157 N N . ALA A 1 146 ? 3.841 0.716 -12.982 1.00 79.94 146 ALA A N 1
ATOM 1158 C CA . ALA A 1 146 ? 2.439 0.821 -13.376 1.00 79.94 146 ALA A CA 1
ATOM 1159 C C . ALA A 1 146 ? 1.534 -0.149 -12.591 1.00 79.94 146 ALA A C 1
ATOM 1161 O O . ALA A 1 146 ? 0.466 0.251 -12.115 1.00 79.94 146 ALA A O 1
ATOM 1162 N N . ALA A 1 147 ? 1.964 -1.401 -12.405 1.00 81.62 147 ALA A N 1
ATOM 1163 C CA . ALA A 1 147 ? 1.248 -2.399 -11.612 1.00 81.62 147 ALA A CA 1
ATOM 1164 C C . ALA A 1 147 ? 1.133 -1.978 -10.135 1.00 81.62 147 ALA A C 1
ATOM 1166 O O . ALA A 1 147 ? 0.051 -2.045 -9.544 1.00 81.62 147 ALA A O 1
ATOM 1167 N N . LEU A 1 148 ? 2.216 -1.456 -9.556 1.00 81.81 148 LEU A N 1
ATOM 1168 C CA . LEU A 1 148 ? 2.258 -0.931 -8.191 1.00 81.81 148 LEU A CA 1
ATOM 1169 C C . LEU A 1 148 ? 1.300 0.255 -7.997 1.00 81.81 148 LEU A C 1
ATOM 1171 O O . LEU A 1 148 ? 0.520 0.265 -7.043 1.00 81.81 148 LEU A O 1
ATOM 1175 N N . LEU A 1 149 ? 1.290 1.218 -8.923 1.00 82.69 149 LEU A N 1
ATOM 1176 C CA . LEU A 1 149 ? 0.362 2.357 -8.902 1.00 82.69 149 LEU A CA 1
ATOM 1177 C C . LEU A 1 149 ? -1.097 1.912 -9.057 1.00 82.69 149 LEU A C 1
ATOM 1179 O O . LEU A 1 149 ? -1.983 2.392 -8.345 1.00 82.69 149 LEU A O 1
ATOM 1183 N N . LYS A 1 150 ? -1.361 0.950 -9.948 1.00 83.88 150 LYS A N 1
ATOM 1184 C CA . LYS A 1 150 ? -2.691 0.348 -10.113 1.00 83.88 150 LYS A CA 1
ATOM 1185 C C . LYS A 1 150 ? -3.152 -0.313 -8.814 1.00 83.88 150 LYS A C 1
ATOM 1187 O O . LYS A 1 150 ? -4.298 -0.116 -8.407 1.00 83.88 150 LYS A O 1
ATOM 1192 N N . ASN A 1 151 ? -2.276 -1.055 -8.142 1.00 84.19 151 ASN A N 1
ATOM 1193 C CA . ASN A 1 151 ? -2.581 -1.680 -6.858 1.00 84.19 151 ASN A CA 1
ATOM 1194 C C . ASN A 1 151 ? -2.825 -0.643 -5.762 1.00 84.19 151 ASN A C 1
ATOM 1196 O O . ASN A 1 151 ? -3.819 -0.752 -5.048 1.00 84.19 151 ASN A O 1
ATOM 1200 N N . GLN A 1 152 ? -2.015 0.413 -5.687 1.00 86.25 152 GLN A N 1
ATOM 1201 C CA . GLN A 1 152 ? -2.249 1.526 -4.768 1.00 86.25 152 GLN A CA 1
ATOM 1202 C C . GLN A 1 152 ? -3.631 2.159 -5.002 1.00 86.25 152 GLN A C 1
ATOM 1204 O O . GLN A 1 152 ? -4.403 2.334 -4.059 1.00 86.25 152 GLN A O 1
ATOM 1209 N N . LYS A 1 153 ? -4.010 2.418 -6.259 1.00 86.62 153 LYS A N 1
ATOM 1210 C CA . LYS A 1 153 ? -5.341 2.938 -6.604 1.00 86.62 153 LYS A CA 1
ATOM 1211 C C . LYS A 1 153 ? -6.472 2.005 -6.166 1.00 86.62 153 LYS A C 1
ATOM 1213 O O . LYS A 1 153 ? -7.474 2.482 -5.623 1.00 86.62 153 LYS A O 1
ATOM 1218 N N . LYS A 1 154 ? -6.322 0.689 -6.370 1.00 88.44 154 LYS A N 1
ATOM 1219 C CA . LYS A 1 154 ? -7.285 -0.319 -5.890 1.00 88.44 154 LYS A CA 1
ATOM 1220 C C . LYS A 1 154 ? -7.422 -0.263 -4.363 1.00 88.44 154 LYS A C 1
ATOM 1222 O O . LYS A 1 154 ? -8.545 -0.165 -3.879 1.00 88.44 154 LYS A O 1
ATOM 1227 N N . VAL A 1 155 ? -6.307 -0.260 -3.625 1.00 90.19 155 VAL A N 1
ATOM 1228 C CA . VAL A 1 155 ? -6.283 -0.196 -2.150 1.00 90.19 155 VAL A CA 1
ATOM 1229 C C . VAL A 1 155 ? -7.043 1.031 -1.646 1.00 90.19 155 VAL A C 1
ATOM 1231 O O . VAL A 1 155 ? -7.997 0.890 -0.886 1.00 90.19 155 VAL A O 1
ATOM 1234 N N . TRP A 1 156 ? -6.697 2.220 -2.143 1.00 91.25 156 TRP A N 1
ATOM 1235 C CA . TRP A 1 156 ? -7.344 3.476 -1.750 1.00 91.25 156 TRP A CA 1
ATOM 1236 C C . TRP A 1 156 ? -8.838 3.509 -2.057 1.00 91.25 156 TRP A C 1
ATOM 1238 O O . TRP A 1 156 ? -9.646 3.993 -1.264 1.00 91.25 156 TRP A O 1
ATOM 1248 N N . THR A 1 157 ? -9.225 2.940 -3.196 1.00 92.25 157 THR A N 1
ATOM 1249 C CA . THR A 1 157 ? -10.635 2.805 -3.566 1.00 92.25 157 THR A CA 1
ATOM 1250 C C . THR A 1 157 ? -11.378 1.851 -2.630 1.00 92.25 157 THR A C 1
ATOM 1252 O O . THR A 1 157 ? -12.552 2.070 -2.366 1.00 92.25 157 THR A O 1
ATOM 1255 N N . ILE A 1 158 ? -10.737 0.796 -2.122 1.00 92.62 158 ILE A N 1
ATOM 1256 C CA . ILE A 1 158 ? -11.371 -0.150 -1.193 1.00 92.62 158 ILE A CA 1
ATOM 1257 C C . ILE A 1 158 ? -11.529 0.472 0.194 1.00 92.62 158 ILE A C 1
ATOM 1259 O O . ILE A 1 158 ? -12.628 0.443 0.744 1.00 92.62 158 ILE A O 1
ATOM 1263 N N . ILE A 1 159 ? -10.465 1.051 0.756 1.00 93.00 159 ILE A N 1
ATOM 1264 C CA . ILE A 1 159 ? -10.494 1.561 2.137 1.00 93.00 159 ILE A CA 1
ATOM 1265 C C . ILE A 1 159 ? -11.421 2.762 2.313 1.00 93.00 159 ILE A C 1
ATOM 1267 O O . ILE A 1 159 ? -12.018 2.909 3.374 1.00 93.00 159 ILE A O 1
ATOM 1271 N N . SER A 1 160 ? -11.598 3.575 1.268 1.00 93.94 160 SER A N 1
ATOM 1272 C CA . SER A 1 160 ? -12.473 4.753 1.288 1.00 93.94 160 SER A CA 1
ATOM 1273 C C . SER A 1 160 ? -13.957 4.433 1.072 1.00 93.94 160 SER A C 1
ATOM 1275 O O . SER A 1 160 ? -14.807 5.314 1.223 1.00 93.94 160 SER A O 1
ATOM 1277 N N . ARG A 1 161 ? -14.315 3.187 0.721 1.00 94.62 161 ARG A N 1
ATOM 1278 C CA . ARG A 1 161 ? -15.713 2.780 0.495 1.00 94.62 161 ARG A CA 1
ATOM 1279 C C . ARG A 1 161 ? -16.468 2.640 1.812 1.00 94.62 161 ARG A C 1
ATOM 1281 O O . ARG A 1 161 ? -16.603 1.543 2.353 1.00 94.62 161 ARG A O 1
ATOM 1288 N N . ARG A 1 162 ? -17.056 3.747 2.265 1.00 92.44 162 ARG A N 1
ATOM 1289 C CA . ARG A 1 162 ? -17.885 3.812 3.481 1.00 92.44 162 ARG A CA 1
ATOM 1290 C C . ARG A 1 162 ? -19.110 2.886 3.460 1.00 92.44 162 ARG A C 1
ATOM 1292 O O . ARG A 1 162 ? -19.579 2.495 4.518 1.00 92.44 162 ARG A O 1
ATOM 1299 N N . SER A 1 163 ? -19.589 2.481 2.280 1.00 93.62 163 SER A N 1
ATOM 1300 C CA . SER A 1 163 ? -20.672 1.493 2.134 1.00 93.62 163 SER A CA 1
ATOM 1301 C C . SER A 1 163 ? -20.262 0.055 2.480 1.00 93.62 163 SER A C 1
ATOM 1303 O O . SER A 1 163 ? -21.120 -0.809 2.645 1.00 93.62 163 SER A O 1
ATOM 1305 N N . LEU A 1 164 ? -18.961 -0.233 2.580 1.00 93.81 164 LEU A N 1
ATOM 1306 C CA . LEU A 1 164 ? -18.446 -1.541 2.978 1.00 93.81 164 LEU A CA 1
ATOM 1307 C C . LEU A 1 164 ? -18.086 -1.539 4.464 1.00 93.81 164 LEU A C 1
ATOM 1309 O O . LEU A 1 164 ? -17.456 -0.597 4.948 1.00 93.81 164 LEU A O 1
ATOM 1313 N N . SER A 1 165 ? -18.390 -2.637 5.161 1.00 94.25 165 SER A N 1
ATOM 1314 C CA . SER A 1 165 ? -17.849 -2.888 6.500 1.00 94.25 165 SER A CA 1
ATOM 1315 C C . SER A 1 165 ? -16.329 -3.068 6.449 1.00 94.25 165 SER A C 1
ATOM 1317 O O . SER A 1 165 ? -15.783 -3.501 5.429 1.00 94.25 165 SER A O 1
ATOM 1319 N N . TRP A 1 166 ? -15.639 -2.790 7.558 1.00 93.50 166 TRP A N 1
ATOM 1320 C CA . TRP A 1 166 ? -14.188 -2.997 7.670 1.00 93.50 166 TRP A CA 1
ATOM 1321 C C . TRP A 1 166 ? -13.776 -4.429 7.326 1.00 93.50 166 TRP A C 1
ATOM 1323 O O . TRP A 1 166 ? -12.813 -4.638 6.599 1.00 93.50 166 TRP A O 1
ATOM 1333 N N . GLU A 1 167 ? -14.554 -5.427 7.742 1.00 90.94 167 GLU A N 1
ATOM 1334 C CA . GLU A 1 167 ? -14.306 -6.824 7.384 1.00 90.94 167 GLU A CA 1
ATOM 1335 C C . GLU A 1 167 ? -14.387 -7.074 5.871 1.00 90.94 167 GLU A C 1
ATOM 1337 O O . GLU A 1 167 ? -13.479 -7.673 5.292 1.00 90.94 167 GLU A O 1
ATOM 1342 N N . LYS A 1 168 ? -15.419 -6.549 5.195 1.00 94.00 168 LYS A N 1
ATOM 1343 C CA . LYS A 1 168 ? -15.523 -6.644 3.731 1.00 94.00 168 LYS A CA 1
ATOM 1344 C C . LYS A 1 168 ? -14.360 -5.930 3.042 1.00 94.00 168 LYS A C 1
ATOM 1346 O O . LYS A 1 168 ? -13.845 -6.452 2.053 1.00 94.00 168 LYS A O 1
ATOM 1351 N N . ARG A 1 169 ? -13.923 -4.775 3.558 1.00 91.38 169 ARG A N 1
ATOM 1352 C CA . ARG A 1 169 ? -12.742 -4.057 3.049 1.00 91.38 169 ARG A CA 1
ATOM 1353 C C . ARG A 1 169 ? -11.476 -4.901 3.224 1.00 91.38 169 ARG A C 1
ATOM 1355 O O . ARG A 1 169 ? -10.785 -5.121 2.235 1.00 91.38 169 ARG A O 1
ATOM 1362 N N . ARG A 1 170 ? -11.226 -5.470 4.410 1.00 88.19 170 ARG A N 1
ATOM 1363 C CA . ARG A 1 170 ? -10.091 -6.379 4.677 1.00 88.19 170 ARG A CA 1
ATOM 1364 C C . ARG A 1 170 ? -10.087 -7.582 3.737 1.00 88.19 170 ARG A C 1
ATOM 1366 O O . ARG A 1 170 ? -9.071 -7.858 3.109 1.00 88.19 170 ARG A O 1
ATOM 1373 N N . LYS A 1 171 ? -11.238 -8.236 3.547 1.00 87.94 171 LYS A N 1
ATOM 1374 C CA . LYS A 1 171 ? -11.380 -9.362 2.610 1.00 87.94 171 LYS A CA 1
ATOM 1375 C C . LYS A 1 171 ? -11.073 -8.962 1.165 1.00 87.94 171 LYS A C 1
ATOM 1377 O O . LYS A 1 171 ? -10.488 -9.747 0.428 1.00 87.94 171 LYS A O 1
ATOM 1382 N N . GLN A 1 172 ? -11.462 -7.758 0.739 1.00 90.44 172 GLN A N 1
ATOM 1383 C CA . GLN A 1 172 ? -11.121 -7.249 -0.594 1.00 90.44 172 GLN A CA 1
ATOM 1384 C C . GLN A 1 172 ? -9.634 -6.900 -0.718 1.00 90.44 172 GLN A C 1
ATOM 1386 O O . GLN A 1 172 ? -9.038 -7.218 -1.743 1.00 90.44 172 GLN A O 1
ATOM 1391 N N . LEU A 1 173 ? -9.026 -6.302 0.312 1.00 85.62 173 LEU A N 1
ATOM 1392 C CA . LEU A 1 173 ? -7.589 -6.013 0.333 1.00 85.62 173 LEU A CA 1
ATOM 1393 C C . LEU A 1 173 ? -6.749 -7.294 0.303 1.00 85.62 173 LEU A C 1
ATOM 1395 O O . LEU A 1 173 ? -5.792 -7.356 -0.458 1.00 85.62 173 LEU A O 1
ATOM 1399 N N . GLY A 1 174 ? -7.146 -8.335 1.040 1.00 80.81 174 GLY A N 1
ATOM 1400 C CA . GLY A 1 174 ? -6.455 -9.631 1.052 1.00 80.81 174 GLY A CA 1
ATOM 1401 C C . GLY A 1 174 ? -6.475 -10.374 -0.289 1.00 80.81 174 GLY A C 1
ATOM 1402 O O . GLY A 1 174 ? -5.699 -11.299 -0.488 1.00 80.81 174 GLY A O 1
ATOM 1403 N N . ARG A 1 175 ? -7.331 -9.965 -1.236 1.00 84.44 175 ARG A N 1
ATOM 1404 C CA . ARG A 1 175 ? -7.345 -10.490 -2.614 1.00 84.44 175 ARG A CA 1
ATOM 1405 C C . ARG A 1 175 ? -6.370 -9.765 -3.545 1.00 84.44 175 ARG A C 1
ATOM 1407 O O . ARG A 1 175 ? -6.219 -10.177 -4.693 1.00 84.44 175 ARG A O 1
ATOM 1414 N N . ILE A 1 176 ? -5.761 -8.664 -3.102 1.00 82.44 176 ILE A N 1
ATOM 1415 C CA . ILE A 1 176 ? -4.773 -7.930 -3.894 1.00 82.44 176 ILE A CA 1
ATOM 1416 C C . ILE A 1 176 ? -3.419 -8.609 -3.717 1.00 82.44 176 ILE A C 1
ATOM 1418 O O . ILE A 1 176 ? -2.692 -8.343 -2.762 1.00 82.44 176 ILE A O 1
ATOM 1422 N N . ASP A 1 177 ? -3.066 -9.451 -4.680 1.00 79.00 177 ASP A N 1
ATOM 1423 C CA . ASP A 1 177 ? -1.765 -10.107 -4.714 1.00 79.00 177 ASP A CA 1
ATOM 1424 C C . ASP A 1 177 ? -0.736 -9.239 -5.453 1.00 79.00 177 ASP A C 1
ATOM 1426 O O . ASP A 1 177 ? -0.571 -9.295 -6.674 1.00 79.00 177 ASP A O 1
ATOM 1430 N N . LYS A 1 178 ? -0.060 -8.382 -4.684 1.00 78.94 178 LYS A N 1
ATOM 1431 C CA . LYS A 1 178 ? 0.977 -7.479 -5.203 1.00 78.94 178 LYS A CA 1
ATOM 1432 C C . LYS A 1 178 ? 2.179 -8.250 -5.745 1.00 78.94 178 LYS A C 1
ATOM 1434 O O . LYS A 1 178 ? 2.758 -7.828 -6.740 1.00 78.94 178 LYS A O 1
ATOM 1439 N N . ILE A 1 179 ? 2.538 -9.363 -5.101 1.00 80.50 179 ILE A N 1
ATOM 1440 C CA . ILE A 1 179 ? 3.695 -10.184 -5.470 1.00 80.50 179 ILE A CA 1
ATOM 1441 C C . ILE A 1 179 ? 3.438 -10.832 -6.827 1.00 80.50 179 ILE A C 1
ATOM 1443 O O . ILE A 1 179 ? 4.292 -10.753 -7.707 1.00 80.50 179 ILE A O 1
ATOM 1447 N N . LYS A 1 180 ? 2.240 -11.389 -7.027 1.00 82.25 180 LYS A N 1
ATOM 1448 C CA . LYS A 1 180 ? 1.823 -11.956 -8.311 1.00 82.25 180 LYS A CA 1
ATOM 1449 C C . LYS A 1 180 ? 1.779 -10.916 -9.426 1.00 82.25 180 LYS A C 1
ATOM 1451 O O . LYS A 1 180 ? 2.267 -11.176 -10.517 1.00 82.25 180 LYS A O 1
ATOM 1456 N N . GLU A 1 181 ? 1.228 -9.730 -9.173 1.00 82.19 181 GLU A N 1
ATOM 1457 C CA . GLU A 1 181 ? 1.181 -8.665 -10.191 1.00 82.19 181 GLU A CA 1
ATOM 1458 C C . GLU A 1 181 ? 2.596 -8.218 -10.618 1.00 82.19 181 GLU A C 1
ATOM 1460 O O . GLU A 1 181 ? 2.811 -7.885 -11.779 1.00 82.19 181 GLU A O 1
ATOM 1465 N N . ILE A 1 182 ? 3.581 -8.263 -9.714 1.00 82.56 182 ILE A N 1
ATOM 1466 C CA . ILE A 1 182 ? 4.990 -7.992 -10.040 1.00 82.56 182 ILE A CA 1
ATOM 1467 C C . ILE A 1 182 ? 5.617 -9.169 -10.791 1.00 82.56 182 ILE A C 1
ATOM 1469 O O . ILE A 1 182 ? 6.281 -8.957 -11.805 1.00 82.56 182 ILE A O 1
ATOM 1473 N N . SER A 1 183 ? 5.403 -10.405 -10.326 1.00 84.88 183 SER A N 1
ATOM 1474 C CA . SER A 1 183 ? 6.029 -11.597 -10.909 1.00 84.88 183 SER A CA 1
ATOM 1475 C C . SER A 1 183 ? 5.619 -11.831 -12.363 1.00 84.88 183 SER A C 1
ATOM 1477 O O . SER A 1 183 ? 6.445 -12.281 -13.154 1.00 84.88 183 SER A O 1
ATOM 1479 N N . LEU A 1 184 ? 4.405 -11.428 -12.756 1.00 89.94 184 LEU A N 1
ATOM 1480 C CA . LEU A 1 184 ? 3.930 -11.453 -14.147 1.00 89.94 184 LEU A CA 1
ATOM 1481 C C . LEU A 1 184 ? 4.792 -10.633 -15.122 1.00 89.94 184 LEU A C 1
ATOM 1483 O O . LEU A 1 184 ? 4.710 -10.836 -16.332 1.00 89.94 184 LEU A O 1
ATOM 1487 N N . HIS A 1 185 ? 5.605 -9.705 -14.620 1.00 89.69 185 HIS A N 1
ATOM 1488 C CA . HIS A 1 185 ? 6.507 -8.884 -15.429 1.00 89.69 185 HIS A CA 1
ATOM 1489 C C . HIS A 1 185 ? 7.967 -9.348 -15.375 1.00 89.69 185 HIS A C 1
ATOM 1491 O O . HIS A 1 185 ? 8.824 -8.768 -16.044 1.00 89.69 185 HIS A O 1
ATOM 1497 N N . LEU A 1 186 ? 8.259 -10.392 -14.605 1.00 88.75 186 LEU A N 1
ATOM 1498 C CA . LEU A 1 186 ? 9.588 -10.973 -14.466 1.00 88.75 186 LEU A CA 1
ATOM 1499 C C . LEU A 1 186 ? 9.769 -12.146 -15.436 1.00 88.75 186 LEU A C 1
ATOM 1501 O O . LEU A 1 186 ? 8.824 -12.880 -15.723 1.00 88.75 186 LEU A O 1
ATOM 1505 N N . SER A 1 187 ? 10.997 -12.351 -15.914 1.00 93.06 187 SER A N 1
ATOM 1506 C CA . SER A 1 187 ? 11.381 -13.585 -16.604 1.00 93.06 187 SER A CA 1
ATOM 1507 C C . SER A 1 187 ? 11.359 -14.767 -15.631 1.00 93.06 187 SER A C 1
ATOM 1509 O O . SER A 1 187 ? 11.435 -14.578 -14.418 1.00 93.06 187 SER A O 1
ATOM 1511 N N . ARG A 1 188 ? 11.319 -16.003 -16.139 1.00 92.69 188 ARG A N 1
ATOM 1512 C CA . ARG A 1 188 ? 11.313 -17.209 -15.292 1.00 92.69 188 ARG A CA 1
ATOM 1513 C C . ARG A 1 188 ? 12.482 -17.241 -14.294 1.00 92.69 188 ARG A C 1
ATOM 1515 O O . ARG A 1 188 ? 12.265 -17.441 -13.105 1.00 92.69 188 ARG A O 1
ATOM 1522 N N . GLN A 1 189 ? 13.697 -16.940 -14.753 1.00 92.12 189 GLN A N 1
ATOM 1523 C CA . GLN A 1 189 ? 14.884 -16.888 -13.891 1.00 92.12 189 GLN A CA 1
ATOM 1524 C C . GLN A 1 189 ? 14.778 -15.783 -12.824 1.00 92.12 189 GLN A C 1
ATOM 1526 O O . GLN A 1 189 ? 15.147 -15.981 -11.666 1.00 92.12 189 GLN A O 1
ATOM 1531 N N . GLN A 1 190 ? 14.236 -14.614 -13.185 1.00 90.31 190 GLN A N 1
ATOM 1532 C CA . GLN A 1 190 ? 13.985 -13.536 -12.227 1.00 90.31 190 GLN A CA 1
ATOM 1533 C C . GLN A 1 190 ? 12.891 -13.919 -11.220 1.00 90.31 190 GLN A C 1
ATOM 1535 O O . GLN A 1 190 ? 13.021 -13.571 -10.053 1.00 90.31 190 GLN A O 1
ATOM 1540 N N . GLN A 1 191 ? 11.843 -14.643 -11.630 1.00 90.31 191 GLN A N 1
ATOM 1541 C CA . GLN A 1 191 ? 10.787 -15.138 -10.737 1.00 90.31 191 GLN A CA 1
ATOM 1542 C C . GLN A 1 191 ? 11.326 -16.142 -9.714 1.00 90.31 191 GLN A C 1
ATOM 1544 O O . GLN A 1 191 ? 10.964 -16.064 -8.540 1.00 90.31 191 GLN A O 1
ATOM 1549 N N . GLU A 1 192 ? 12.202 -17.056 -10.136 1.00 89.56 192 GLU A N 1
ATOM 1550 C CA . GLU A 1 192 ? 12.866 -18.019 -9.250 1.00 89.56 192 GLU A CA 1
ATOM 1551 C C . GLU A 1 192 ? 13.737 -17.289 -8.220 1.00 89.56 192 GLU A C 1
ATOM 1553 O O . GLU A 1 192 ? 13.568 -17.482 -7.014 1.00 89.56 192 GLU A O 1
ATOM 1558 N N . LYS A 1 193 ? 14.581 -16.350 -8.677 1.00 89.44 193 LYS A N 1
ATOM 1559 C CA . LYS A 1 193 ? 15.404 -15.510 -7.793 1.00 89.44 193 LYS A CA 1
ATOM 1560 C C . LYS A 1 193 ? 14.545 -14.674 -6.837 1.00 89.44 193 LYS A C 1
ATOM 1562 O O . LYS A 1 193 ? 14.844 -14.583 -5.650 1.00 89.44 193 LYS A O 1
ATOM 1567 N N . PHE A 1 194 ? 13.465 -14.081 -7.340 1.00 85.88 194 PHE A N 1
ATOM 1568 C CA . PHE A 1 194 ? 12.527 -13.276 -6.563 1.00 85.88 194 PHE A CA 1
ATOM 1569 C C . PHE A 1 194 ? 11.835 -14.101 -5.473 1.00 85.88 194 PHE A C 1
ATOM 1571 O O . PHE A 1 194 ? 11.804 -13.686 -4.316 1.00 85.88 194 PHE A O 1
ATOM 1578 N N . SER A 1 195 ? 11.352 -15.295 -5.818 1.00 85.75 195 SER A N 1
ATOM 1579 C CA . SER A 1 195 ? 10.693 -16.213 -4.883 1.00 85.75 195 SER A CA 1
ATOM 1580 C C . SER A 1 195 ? 11.657 -16.723 -3.814 1.00 85.75 195 SER A C 1
ATOM 1582 O O . SER A 1 195 ? 11.293 -16.762 -2.641 1.00 85.75 195 SER A O 1
ATOM 1584 N N . TYR A 1 196 ? 12.896 -17.049 -4.196 1.00 86.75 196 TYR A N 1
ATOM 1585 C CA . TYR A 1 196 ? 13.952 -17.437 -3.261 1.00 86.75 196 TYR A CA 1
ATOM 1586 C C . TYR A 1 196 ? 14.257 -16.318 -2.256 1.00 86.75 196 TYR A C 1
ATOM 1588 O O . TYR A 1 196 ? 14.208 -16.542 -1.048 1.00 86.75 196 TYR A O 1
ATOM 1596 N N . MET A 1 197 ? 14.497 -15.092 -2.737 1.00 85.19 197 MET A N 1
ATOM 1597 C CA . MET A 1 197 ? 14.788 -13.944 -1.869 1.00 85.19 197 MET A CA 1
ATOM 1598 C C . MET A 1 197 ? 13.616 -13.608 -0.935 1.00 85.19 197 MET A C 1
ATOM 1600 O O . MET A 1 197 ? 13.834 -13.323 0.241 1.00 85.19 197 MET A O 1
ATOM 1604 N N . LEU A 1 198 ? 12.371 -13.689 -1.422 1.00 80.88 198 LEU A N 1
ATOM 1605 C CA . LEU A 1 198 ? 11.187 -13.541 -0.573 1.00 80.88 198 LEU A CA 1
ATOM 1606 C C . LEU A 1 198 ? 11.125 -14.638 0.496 1.00 80.88 198 LEU A C 1
ATOM 1608 O O . LEU A 1 198 ? 10.877 -14.333 1.660 1.00 80.88 198 LEU A O 1
ATOM 1612 N N . GLY A 1 199 ? 11.383 -15.894 0.121 1.00 78.94 199 GLY A N 1
ATOM 1613 C CA . GLY A 1 199 ? 11.434 -17.029 1.043 1.00 78.94 199 GLY A CA 1
ATOM 1614 C C . GLY A 1 199 ? 12.438 -16.826 2.178 1.00 78.94 199 GLY A C 1
ATOM 1615 O O . GLY A 1 199 ? 12.092 -17.042 3.336 1.00 78.94 199 GLY A O 1
ATOM 1616 N N . MET A 1 200 ? 13.634 -16.318 1.867 1.00 79.06 200 MET A N 1
ATOM 1617 C CA . MET A 1 200 ? 14.655 -15.992 2.870 1.00 79.06 200 MET A CA 1
ATOM 1618 C C . MET A 1 200 ? 14.178 -14.928 3.867 1.00 79.06 200 MET A C 1
ATOM 1620 O O . MET A 1 200 ? 14.356 -15.093 5.073 1.00 79.06 200 MET A O 1
ATOM 1624 N N . VAL A 1 201 ? 13.504 -13.874 3.391 1.00 74.12 201 VAL A N 1
ATOM 1625 C CA . VAL A 1 201 ? 12.936 -12.835 4.269 1.00 74.12 201 VAL A CA 1
ATOM 1626 C C . VAL A 1 201 ? 11.821 -13.392 5.160 1.00 74.12 201 VAL A C 1
ATOM 1628 O O . VAL A 1 201 ? 11.740 -13.038 6.336 1.00 74.12 201 VAL A O 1
ATOM 1631 N N . TYR A 1 202 ? 10.969 -14.280 4.637 1.00 68.69 202 TYR A N 1
ATOM 1632 C CA . TYR A 1 202 ? 9.925 -14.920 5.443 1.00 68.69 202 TYR A CA 1
ATOM 1633 C C . TYR A 1 202 ? 10.507 -15.826 6.532 1.00 68.69 202 TYR A C 1
ATOM 1635 O O . TYR A 1 202 ? 10.050 -15.756 7.671 1.00 68.69 202 TYR A O 1
ATOM 1643 N N . LEU A 1 203 ? 11.528 -16.624 6.210 1.00 63.69 203 LEU A N 1
ATOM 1644 C CA . LEU A 1 203 ? 12.203 -17.496 7.176 1.00 63.69 203 LEU A CA 1
ATOM 1645 C C . LEU A 1 203 ? 12.885 -16.696 8.290 1.00 63.69 203 LEU A C 1
ATOM 1647 O O . LEU A 1 203 ? 12.770 -17.056 9.460 1.00 63.69 203 LEU A O 1
ATOM 1651 N N . GLN A 1 204 ? 13.528 -15.577 7.947 1.00 62.28 204 GLN A N 1
ATOM 1652 C CA . GLN A 1 204 ? 14.138 -14.693 8.938 1.00 62.28 204 GLN A CA 1
ATOM 1653 C C . GLN A 1 204 ? 13.093 -14.149 9.930 1.00 62.28 204 GLN A C 1
ATOM 1655 O O . GLN A 1 204 ? 13.292 -14.226 11.139 1.00 62.28 204 GLN A O 1
ATOM 1660 N N . LYS A 1 205 ? 11.926 -13.703 9.444 1.00 60.56 205 LYS A N 1
ATOM 1661 C CA . LYS A 1 205 ? 10.846 -13.189 10.308 1.00 60.56 205 LYS A CA 1
ATOM 1662 C C . LYS A 1 205 ? 10.154 -14.260 11.148 1.00 60.56 205 LYS A C 1
ATOM 1664 O O . LYS A 1 205 ? 9.693 -13.959 12.248 1.00 60.56 205 LYS A O 1
ATOM 1669 N N . SER A 1 206 ? 10.063 -15.494 10.649 1.00 57.47 206 SER A N 1
ATOM 1670 C CA . SER A 1 206 ? 9.576 -16.634 11.435 1.00 57.47 206 SER A CA 1
ATOM 1671 C C . SER A 1 206 ? 10.503 -16.947 12.609 1.00 57.47 206 SER A C 1
ATOM 1673 O O . SER A 1 206 ? 10.011 -17.210 13.703 1.00 57.47 206 SER A O 1
ATOM 1675 N N . ASN A 1 207 ? 11.819 -16.849 12.410 1.00 47.97 207 ASN A N 1
ATOM 1676 C CA . ASN A 1 207 ? 12.805 -17.071 13.470 1.00 47.97 207 ASN A CA 1
ATOM 1677 C C . ASN A 1 207 ? 12.845 -15.926 14.497 1.00 47.97 207 ASN A C 1
ATOM 1679 O O . ASN A 1 207 ? 13.168 -16.158 15.656 1.00 47.97 207 ASN A O 1
ATOM 1683 N N . GLU A 1 208 ? 12.472 -14.709 14.095 1.00 51.47 208 GLU A N 1
ATOM 1684 C CA . GLU A 1 208 ? 12.388 -13.529 14.970 1.00 51.47 208 GLU A CA 1
ATOM 1685 C C . GLU A 1 208 ? 11.038 -13.409 15.718 1.00 51.47 208 GLU A C 1
ATOM 1687 O O . GLU A 1 208 ? 10.828 -12.457 16.465 1.00 51.47 208 GLU A O 1
ATOM 1692 N N . GLY A 1 209 ? 10.096 -14.348 15.533 1.00 43.53 209 GLY A N 1
ATOM 1693 C CA . GLY A 1 209 ? 8.788 -14.322 16.208 1.00 43.53 209 GLY A CA 1
ATOM 1694 C C . GLY A 1 209 ? 7.841 -13.202 15.740 1.00 43.53 209 GLY A C 1
ATOM 1695 O O . GLY A 1 209 ? 6.856 -12.901 16.410 1.00 43.53 209 GLY A O 1
ATOM 1696 N N . LEU A 1 210 ? 8.105 -12.588 14.581 1.00 45.88 210 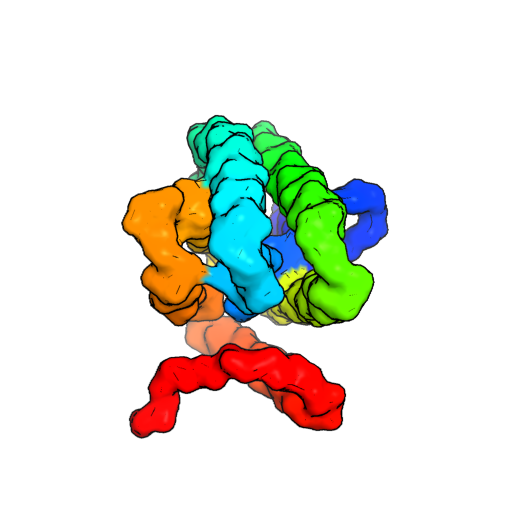LEU A N 1
ATOM 1697 C CA . LEU A 1 210 ? 7.434 -11.374 14.082 1.00 45.88 210 LEU A CA 1
ATOM 1698 C C . LEU A 1 210 ? 6.224 -11.641 13.162 1.00 45.88 210 LEU A C 1
ATOM 1700 O O . LEU A 1 210 ? 5.815 -10.773 12.386 1.00 45.88 210 LEU A O 1
ATOM 1704 N N . PHE A 1 211 ? 5.623 -12.832 13.216 1.00 42.91 211 PHE A N 1
ATOM 1705 C CA . PHE A 1 211 ? 4.471 -13.152 12.370 1.00 42.91 211 PHE A CA 1
ATOM 1706 C C . PHE A 1 211 ? 3.180 -12.516 12.909 1.00 42.91 211 PHE A C 1
ATOM 1708 O O . PHE A 1 211 ? 2.448 -13.100 13.705 1.00 42.91 211 PHE A O 1
ATOM 1715 N N . LEU A 1 212 ? 2.840 -11.329 12.398 1.00 43.25 212 LEU A N 1
ATOM 1716 C CA . LEU A 1 212 ? 1.438 -10.918 12.313 1.00 43.25 212 LEU A CA 1
ATOM 1717 C C . LEU A 1 212 ? 0.739 -11.912 11.383 1.00 43.25 212 LEU A C 1
ATOM 1719 O O . LEU A 1 212 ? 1.149 -12.055 10.233 1.00 43.25 212 LEU A O 1
ATOM 1723 N N . GLY A 1 213 ? -0.280 -12.607 11.892 1.00 34.78 213 GLY A N 1
ATOM 1724 C CA . GLY A 1 213 ? -1.050 -13.657 11.219 1.00 34.78 213 GLY A CA 1
ATOM 1725 C C . GLY A 1 213 ? -1.712 -13.251 9.895 1.00 34.78 213 GLY A C 1
ATOM 1726 O O . GLY A 1 213 ? -2.933 -13.196 9.789 1.00 34.78 213 GLY A O 1
ATOM 1727 N N . LEU A 1 214 ? -0.910 -13.033 8.858 1.00 35.75 214 LEU A N 1
ATOM 1728 C CA . LEU A 1 214 ? -1.300 -13.078 7.457 1.00 35.75 214 LEU A CA 1
ATOM 1729 C C . LEU A 1 214 ? -0.881 -14.449 6.934 1.00 35.75 214 LEU A C 1
ATOM 1731 O O . LEU A 1 214 ? 0.130 -14.616 6.253 1.00 35.75 214 LEU A O 1
ATOM 1735 N N . THR A 1 215 ? -1.650 -15.456 7.338 1.00 34.41 215 THR A N 1
ATOM 1736 C CA . THR A 1 215 ? -1.573 -16.795 6.769 1.00 34.41 215 THR A CA 1
ATOM 1737 C C . THR A 1 215 ? -1.794 -16.721 5.257 1.00 34.41 215 THR A C 1
ATOM 1739 O O . THR A 1 215 ? -2.666 -16.003 4.760 1.00 34.41 215 THR A O 1
ATOM 1742 N N . ARG A 1 216 ? -0.975 -17.471 4.511 1.00 33.19 216 ARG A N 1
ATOM 1743 C CA . ARG A 1 216 ? -1.200 -17.781 3.093 1.00 33.19 216 ARG A CA 1
ATOM 1744 C C . ARG A 1 216 ? -2.654 -18.234 2.882 1.00 33.19 216 ARG A C 1
ATOM 1746 O O . ARG A 1 216 ? -3.072 -19.170 3.563 1.00 33.19 216 ARG A O 1
ATOM 1753 N N . PRO A 1 217 ? -3.398 -17.710 1.894 1.00 32.66 217 PRO A N 1
ATOM 1754 C CA . PRO A 1 217 ? -4.490 -18.472 1.320 1.00 32.66 217 PRO A CA 1
ATOM 1755 C C . PRO A 1 217 ? -3.891 -19.518 0.366 1.00 32.66 217 PRO A C 1
ATOM 1757 O O . PRO A 1 217 ? -3.404 -19.171 -0.704 1.00 32.66 217 PRO A O 1
ATOM 1760 N N . GLY A 1 218 ? -3.935 -20.789 0.769 1.00 30.06 218 GLY A N 1
ATOM 1761 C CA . GLY A 1 218 ? -3.848 -21.936 -0.141 1.00 30.06 218 GLY A CA 1
ATOM 1762 C C . GLY A 1 218 ? -2.442 -22.357 -0.575 1.00 30.06 218 GLY A C 1
ATOM 1763 O O . GLY A 1 218 ? -1.945 -21.941 -1.615 1.00 30.06 218 GLY A O 1
ATOM 1764 N N . VAL A 1 219 ? -1.854 -23.283 0.181 1.00 29.17 219 VAL A N 1
ATOM 1765 C CA . VAL A 1 219 ? -1.209 -24.451 -0.430 1.00 29.17 219 VAL A CA 1
ATOM 1766 C C . VAL A 1 219 ? -2.047 -25.628 0.044 1.00 29.17 219 VAL A C 1
ATOM 1768 O O . VAL A 1 219 ? -1.962 -26.022 1.205 1.00 29.17 219 VAL A O 1
ATOM 1771 N N . SER A 1 220 ? -2.962 -26.049 -0.819 1.00 31.72 220 SER A N 1
ATOM 1772 C CA . SER A 1 220 ? -3.586 -27.368 -0.800 1.00 31.72 220 SER A CA 1
ATOM 1773 C C . SER A 1 220 ? -2.822 -28.233 -1.785 1.00 31.72 220 SER A C 1
ATOM 1775 O O . SER A 1 220 ? -2.658 -27.726 -2.922 1.00 31.72 220 SER A O 1
#

Foldseek 3Di:
DDPLVVVLLVVLCLLQNDDDDQQQRQQQAFLDHLLLVLLVQPDDPVLNVVLLVLLQVLLVVLVVLLVLADLVPCVDVVSVVSVSVSSSSVRVSSVVSLVVSLVSDDPVSNVVSVVVVVVRSVSRNLLSVLVSPQPDDPVLSSQLVVLSSVSVVQLSVLSNPPVDRSVRSSVSNNPDDSLVSSLVSDDPVSNVSSVVSVVVVVVVCVVVVNDPPPDDDDDD